Protein AF-A0A9E1MLB9-F1 (afdb_monomer_lite)

Foldseek 3Di:
DDQDAQDFDDDDPDPFDCALNLLQSLLVLLVVLQVVLVVVVFHFDADFFFDPDPLPFLADPLKFFFQWWWDPQFWKWFPVDFAWLQKKKKFKKAAADQDPAKWWQKWEDQAALAQIAGWIAGNVVQWIKGDRHGPPPQIWTDDSVPGRGGIWTWMDGRQWIDIPNDITGTPHDGDTGPGTMMGQAYHYNNDGDRRGGIITRWMWMGHPRHTPFTWTWMAHNVRATATATSRVRDTIATPGDDGIDTHHGDDSPPDPRSSGDDNPDDDDLVNLVSSLSSLVSSCVRQHPDPPQDDQDSDPDRGSNNSSNSSVSSVSSVVVVVVVVVVVVVVVVVDVVVVVVVVVPD

Secondary structure (DSSP, 8-state):
-PPPPP-----SSS-----HHHHHHHHHHHHHHHHHHHHTT----------------SSPTT-EEBS-EEEESS--EEEEEEEETT-EEEEEEEE-S--SS-EEEEEEEEETTEEEEEEEEETTTTEEEEEEESSS--EEEPPTTS-SSEEEEEEEETTEEEETTEEEE------EEEEEEEESSEEETTEEESB-EEEEEEEEEEETTEEEEEEEEEE-TTS-EEEEETTTTEEE--SSSS-PEE-PBPPPTT---TTS--TT----HHHHHHHHHHHHHHHHHH---TTPPP---SS---HHHHHHHHHHHHHHHHHHHHHHHHHHHHHHT-HHHHHHTTTT-

Radius of gyration: 31.39 Å; chains: 1; bounding box: 69×58×91 Å

Structure (mmCIF, N/CA/C/O backbone):
data_AF-A0A9E1MLB9-F1
#
_entry.id   AF-A0A9E1MLB9-F1
#
loop_
_atom_site.group_PDB
_atom_site.id
_atom_site.type_symbol
_atom_site.label_atom_id
_atom_site.label_alt_id
_atom_site.label_comp_id
_atom_site.label_asym_id
_atom_site.label_entity_id
_atom_site.label_seq_id
_atom_site.pdbx_PDB_ins_code
_atom_site.Cartn_x
_atom_site.Cartn_y
_atom_site.Cartn_z
_atom_site.occupancy
_atom_site.B_iso_or_equiv
_atom_site.auth_seq_id
_atom_site.auth_comp_id
_atom_site.auth_asym_id
_atom_site.auth_atom_id
_atom_site.pdbx_PDB_model_num
ATOM 1 N N . MET A 1 1 ? -16.128 13.749 22.738 1.00 42.03 1 MET A N 1
ATOM 2 C CA . MET A 1 1 ? -16.641 13.383 21.406 1.00 42.03 1 MET A CA 1
ATOM 3 C C . MET A 1 1 ? -18.048 13.947 21.304 1.00 42.03 1 MET A C 1
ATOM 5 O O . MET A 1 1 ? -18.771 13.838 22.288 1.00 42.03 1 MET A O 1
ATOM 9 N N . ALA A 1 2 ? -18.407 14.635 20.222 1.00 57.38 2 ALA A N 1
ATOM 10 C CA . ALA A 1 2 ? -19.799 15.036 20.020 1.00 57.38 2 ALA A CA 1
ATOM 11 C C . ALA A 1 2 ? -20.563 13.796 19.535 1.00 57.38 2 ALA A C 1
ATOM 13 O O . ALA A 1 2 ? -20.143 13.199 18.551 1.00 57.38 2 ALA A O 1
ATOM 14 N N . LEU A 1 3 ? -21.599 13.373 20.263 1.00 79.62 3 LEU A N 1
ATOM 15 C CA . LEU A 1 3 ? -22.447 12.256 19.847 1.00 79.62 3 LEU A CA 1
ATOM 16 C C . LEU A 1 3 ? -23.387 12.716 18.736 1.00 79.62 3 LEU A C 1
ATOM 18 O O . LEU A 1 3 ? -23.984 13.793 18.840 1.00 79.62 3 LEU A O 1
ATOM 22 N N . ASP A 1 4 ? -23.568 11.877 17.720 1.00 84.38 4 ASP A N 1
ATOM 23 C CA . ASP A 1 4 ? -24.595 12.100 16.709 1.00 84.38 4 ASP A CA 1
ATOM 24 C C . ASP A 1 4 ? -25.973 12.144 17.362 1.00 84.38 4 ASP A C 1
ATOM 26 O O . ASP A 1 4 ? -26.301 11.331 18.225 1.00 84.38 4 ASP A O 1
ATOM 30 N N . LYS A 1 5 ? -26.810 13.097 16.954 1.00 88.38 5 LYS A N 1
ATOM 31 C CA . LYS A 1 5 ? -28.136 13.278 17.548 1.00 88.38 5 LYS A CA 1
ATOM 32 C C . LYS A 1 5 ? -28.994 12.023 17.342 1.00 88.38 5 LYS A C 1
ATOM 34 O O . LYS A 1 5 ? -29.140 11.572 16.207 1.00 88.38 5 LYS A O 1
ATOM 39 N N . LEU A 1 6 ? -29.599 11.510 18.420 1.00 89.94 6 LEU A N 1
ATOM 40 C CA . LEU A 1 6 ? -30.590 10.431 18.347 1.00 89.94 6 LEU A CA 1
ATOM 41 C C . LEU A 1 6 ? -31.726 10.816 17.401 1.00 89.94 6 LEU A C 1
ATOM 43 O O . LEU A 1 6 ? -32.192 11.959 17.379 1.00 89.94 6 LEU A O 1
ATOM 47 N N . GLN A 1 7 ? -32.166 9.847 16.609 1.00 85.38 7 GLN A N 1
ATOM 48 C CA . GLN A 1 7 ? -33.205 10.043 15.611 1.00 85.38 7 GLN A CA 1
ATOM 49 C C . GLN A 1 7 ? -34.351 9.084 15.917 1.00 85.38 7 GLN A C 1
ATOM 51 O O . GLN A 1 7 ? -34.164 7.874 15.886 1.00 85.38 7 GLN A O 1
ATOM 56 N N . PHE A 1 8 ? -35.535 9.619 16.184 1.00 79.19 8 PHE A N 1
ATOM 57 C CA . PHE A 1 8 ? -36.752 8.868 16.488 1.00 79.19 8 PHE A CA 1
ATOM 58 C C . PHE A 1 8 ? -37.927 9.439 15.674 1.00 79.19 8 PHE A C 1
ATOM 60 O O . PHE A 1 8 ? -37.822 10.527 15.113 1.00 79.19 8 PHE A O 1
ATOM 67 N N . ASP A 1 9 ? -39.016 8.676 15.554 1.00 81.50 9 ASP A N 1
ATOM 68 C CA . ASP A 1 9 ? -40.220 8.999 14.758 1.00 81.50 9 ASP A CA 1
ATOM 69 C C . ASP A 1 9 ? -40.022 9.021 13.227 1.00 81.50 9 ASP A C 1
ATOM 71 O O . ASP A 1 9 ? -40.701 9.729 12.479 1.00 81.50 9 ASP A O 1
ATOM 75 N N . ARG A 1 10 ? -39.114 8.178 12.726 1.00 77.38 10 ARG A N 1
ATOM 76 C CA . ARG A 1 10 ? -38.978 7.911 11.285 1.00 77.38 10 ARG A CA 1
ATOM 77 C C . ARG A 1 10 ? -40.266 7.315 10.710 1.00 77.38 10 ARG A C 1
ATOM 79 O O . ARG A 1 10 ? -40.819 6.385 11.295 1.00 77.38 10 ARG A O 1
ATOM 86 N N . THR A 1 11 ? -40.695 7.802 9.545 1.00 69.50 11 THR A N 1
ATOM 87 C CA . THR A 1 11 ? -41.821 7.257 8.763 1.00 69.50 11 THR A CA 1
ATOM 88 C C . THR A 1 11 ? -41.310 6.475 7.545 1.00 69.50 11 THR A C 1
ATOM 90 O O . THR A 1 11 ? -40.172 6.660 7.121 1.00 69.50 11 THR A O 1
ATOM 93 N N . ALA A 1 12 ? -42.134 5.574 6.998 1.00 59.50 12 ALA A N 1
ATOM 94 C CA . ALA A 1 12 ? -41.774 4.468 6.093 1.00 59.50 12 ALA A CA 1
ATOM 95 C C . ALA A 1 12 ? -41.110 4.812 4.729 1.00 59.50 12 ALA A C 1
ATOM 97 O O . ALA A 1 12 ? -40.994 3.935 3.876 1.00 59.50 12 ALA A O 1
ATOM 98 N N . ALA A 1 13 ? -40.663 6.048 4.486 1.00 49.31 13 ALA A N 1
ATOM 99 C CA . ALA A 1 13 ? -40.103 6.482 3.200 1.00 49.31 13 ALA A CA 1
ATOM 100 C C . ALA A 1 13 ? -38.604 6.170 2.987 1.00 49.31 13 ALA A C 1
ATOM 102 O O . ALA A 1 13 ? -38.026 6.609 1.996 1.00 49.31 13 ALA A O 1
ATOM 103 N N . ALA A 1 14 ? -37.971 5.378 3.851 1.00 42.91 14 ALA A N 1
ATOM 104 C CA . ALA A 1 14 ? -36.686 4.752 3.546 1.00 42.91 14 ALA A CA 1
ATOM 105 C C . ALA A 1 14 ? -36.719 3.292 4.020 1.00 42.91 14 ALA A C 1
ATOM 107 O O . ALA A 1 14 ? -37.265 3.039 5.097 1.00 42.91 14 ALA A O 1
ATOM 108 N N . PRO A 1 15 ? -36.189 2.327 3.243 1.00 42.94 15 PRO A N 1
ATOM 109 C CA . PRO A 1 15 ? -36.207 0.917 3.612 1.00 42.94 15 PRO A CA 1
ATOM 110 C C . PRO A 1 15 ? -35.696 0.717 5.040 1.00 42.94 15 PRO A C 1
ATOM 112 O O . PRO A 1 15 ? -34.575 1.098 5.376 1.00 42.94 15 PRO A O 1
ATOM 115 N N . GLY A 1 16 ? -36.561 0.146 5.878 1.00 45.38 16 GLY A N 1
ATOM 116 C CA . GLY A 1 16 ? -36.287 -0.205 7.262 1.00 45.38 16 GLY A CA 1
ATOM 117 C C . GLY A 1 16 ? -35.271 -1.333 7.356 1.00 45.38 16 GLY A C 1
ATOM 118 O O . GLY A 1 16 ? -35.628 -2.497 7.491 1.00 45.38 16 GLY A O 1
ATOM 119 N N . THR A 1 17 ? -34.002 -0.965 7.331 1.00 54.69 17 THR A N 1
ATOM 120 C CA . THR A 1 17 ? -32.901 -1.786 7.829 1.00 54.69 17 THR A CA 1
ATOM 121 C C . THR A 1 17 ? -32.175 -0.980 8.887 1.00 54.69 17 THR A C 1
ATOM 123 O O . THR A 1 17 ? -32.042 0.236 8.749 1.00 54.69 17 THR A O 1
ATOM 126 N N . PHE A 1 18 ? -31.711 -1.644 9.946 1.00 65.75 18 PHE A N 1
ATOM 127 C CA . PHE A 1 18 ? -30.726 -1.068 10.851 1.00 65.75 18 PHE A CA 1
ATOM 128 C C . PHE A 1 18 ? -29.495 -0.691 10.023 1.00 65.75 18 PHE A C 1
ATOM 130 O O . PHE A 1 18 ? -28.675 -1.548 9.702 1.00 65.75 18 PHE A O 1
ATOM 137 N N . SER A 1 19 ? -29.414 0.570 9.596 1.00 77.44 19 SER A N 1
ATOM 138 C CA . SER A 1 19 ? -28.250 1.056 8.872 1.00 77.44 19 SER A CA 1
ATOM 139 C C . SER A 1 19 ? -27.056 1.058 9.813 1.00 77.44 19 SER A C 1
ATOM 141 O O . SER A 1 19 ? -27.198 1.194 11.031 1.00 77.44 19 SER A O 1
ATOM 143 N N . THR A 1 20 ? -25.870 0.934 9.235 1.00 81.75 20 THR A N 1
ATOM 144 C CA . THR A 1 20 ? -24.603 1.022 9.957 1.00 81.75 20 THR A CA 1
ATOM 145 C C . THR A 1 20 ? -24.542 2.253 10.866 1.00 81.75 20 THR A C 1
ATOM 147 O O . THR A 1 20 ? -24.228 2.128 12.046 1.00 81.75 20 THR A O 1
ATOM 150 N N . ASP A 1 21 ? -24.942 3.420 10.355 1.00 84.19 21 ASP A N 1
ATOM 151 C CA . ASP A 1 21 ? -24.933 4.678 11.111 1.00 84.19 21 ASP A CA 1
ATOM 152 C C . ASP A 1 21 ? -25.888 4.647 12.309 1.00 84.19 21 ASP A C 1
ATOM 154 O O . ASP A 1 21 ? -25.595 5.193 13.369 1.00 84.19 21 ASP A O 1
ATOM 158 N N . MET A 1 22 ? -27.055 4.016 12.155 1.00 86.31 22 MET A N 1
ATOM 159 C CA . MET A 1 22 ? -28.028 3.894 13.238 1.00 86.31 22 MET A CA 1
ATOM 160 C C . MET A 1 22 ? -27.549 2.930 14.319 1.00 86.31 22 MET A C 1
ATOM 162 O O . MET A 1 22 ? -27.670 3.240 15.501 1.00 86.31 22 MET A O 1
ATOM 166 N N . LEU A 1 23 ? -26.996 1.785 13.917 1.00 90.12 23 LEU A N 1
ATOM 167 C CA . LEU A 1 23 ? -26.413 0.811 14.834 1.00 90.12 23 LEU A CA 1
ATOM 168 C C . LEU A 1 23 ? -25.291 1.444 15.654 1.00 90.12 23 LEU A C 1
ATOM 170 O O . LEU A 1 23 ? -25.368 1.430 16.878 1.00 90.12 23 LEU A O 1
ATOM 174 N N . ASN A 1 24 ? -24.313 2.069 14.993 1.00 91.56 24 ASN A N 1
ATOM 175 C CA . ASN A 1 24 ? -23.203 2.740 15.671 1.00 91.56 24 ASN A CA 1
ATOM 176 C C . ASN A 1 24 ? -23.701 3.828 16.625 1.00 91.56 24 ASN A C 1
ATOM 178 O O . ASN A 1 24 ? -23.302 3.854 17.784 1.00 91.56 24 ASN A O 1
ATOM 182 N N . ARG A 1 25 ? -24.669 4.647 16.199 1.00 92.56 25 ARG A N 1
ATOM 183 C CA . ARG A 1 25 ? -25.253 5.672 17.070 1.00 92.56 25 ARG A CA 1
ATOM 184 C C . ARG A 1 25 ? -25.937 5.082 18.307 1.00 92.56 25 ARG A C 1
ATOM 186 O O . ARG A 1 25 ? -25.779 5.628 19.395 1.00 92.56 25 ARG A O 1
ATOM 193 N N . ILE A 1 26 ? -26.688 3.987 18.173 1.00 93.50 26 ILE A N 1
ATOM 194 C CA . ILE A 1 26 ? -27.311 3.312 19.322 1.00 93.50 26 ILE A CA 1
ATOM 195 C C . ILE A 1 26 ? -26.237 2.786 20.286 1.00 93.50 26 ILE A C 1
ATOM 197 O O . ILE A 1 26 ? -26.373 2.981 21.495 1.00 93.50 26 ILE A O 1
ATOM 201 N N . GLU A 1 27 ? -25.171 2.158 19.782 1.00 94.62 27 GLU A N 1
ATOM 202 C CA . GLU A 1 27 ? -24.059 1.665 20.615 1.00 94.62 27 GLU A CA 1
ATOM 203 C C . GLU A 1 27 ? -23.364 2.812 21.358 1.00 94.62 27 GLU A C 1
ATOM 205 O O . GLU A 1 27 ? -23.178 2.731 22.574 1.00 94.62 27 GLU A O 1
ATOM 210 N N . ASP A 1 28 ? -23.051 3.901 20.652 1.00 94.31 28 ASP A N 1
ATOM 211 C CA . ASP A 1 28 ? -22.364 5.070 21.206 1.00 94.31 28 ASP A CA 1
ATOM 212 C C . ASP A 1 28 ? -23.178 5.720 22.328 1.00 94.31 28 ASP A C 1
ATOM 214 O O . ASP A 1 28 ? -22.660 5.989 23.416 1.00 94.31 28 ASP A O 1
ATOM 218 N N . TRP A 1 29 ? -24.479 5.933 22.100 1.00 97.06 29 TRP A N 1
ATOM 219 C CA . TRP A 1 29 ? -25.376 6.478 23.121 1.00 97.06 29 TRP A CA 1
ATOM 220 C C . TRP A 1 29 ? -25.550 5.537 24.305 1.00 97.06 29 TRP A C 1
ATOM 222 O O . TRP A 1 29 ? -25.578 5.991 25.450 1.00 97.06 29 TRP A O 1
ATOM 232 N N . THR A 1 30 ? -25.626 4.234 24.049 1.00 97.00 30 THR A N 1
ATOM 233 C CA . THR A 1 30 ? -25.735 3.227 25.105 1.00 97.00 30 THR A CA 1
ATOM 234 C C . THR A 1 30 ? -24.501 3.248 26.010 1.00 97.00 30 THR A C 1
ATOM 236 O O . THR A 1 30 ? -24.628 3.298 27.236 1.00 97.00 30 THR A O 1
ATOM 239 N N . ALA A 1 31 ? -23.302 3.268 25.419 1.00 95.56 31 ALA A N 1
ATOM 240 C CA . ALA A 1 31 ? -22.040 3.343 26.151 1.00 95.56 31 ALA A CA 1
ATOM 241 C C . ALA A 1 31 ? -21.897 4.667 26.917 1.00 95.56 31 ALA A C 1
ATOM 243 O O . ALA A 1 31 ? -21.536 4.668 28.096 1.00 95.56 31 ALA A O 1
ATOM 244 N N . PHE A 1 32 ? -22.240 5.787 26.276 1.00 95.88 32 PHE A N 1
ATOM 245 C CA . PHE A 1 32 ? -22.224 7.107 26.901 1.00 95.88 32 PHE A CA 1
ATOM 246 C C . PHE A 1 32 ? -23.142 7.187 28.124 1.00 95.88 32 PHE A C 1
ATOM 248 O O . PHE A 1 32 ? -22.727 7.679 29.174 1.00 95.88 32 PHE A O 1
ATOM 255 N N . LEU A 1 33 ? -24.382 6.705 28.010 1.00 96.56 33 LEU A N 1
ATOM 256 C CA . LEU A 1 33 ? -25.334 6.736 29.118 1.00 96.56 33 LEU A CA 1
ATOM 257 C C . LEU A 1 33 ? -24.908 5.813 30.254 1.00 96.56 33 LEU A C 1
ATOM 259 O O . LEU A 1 33 ? -25.000 6.219 31.410 1.00 96.56 33 LEU A O 1
ATOM 263 N N . ALA A 1 34 ? -24.383 4.623 29.952 1.00 96.56 34 ALA A N 1
ATOM 264 C CA . ALA A 1 34 ? -23.845 3.731 30.976 1.00 96.56 34 ALA A CA 1
ATOM 265 C C . ALA A 1 34 ? -22.716 4.403 31.777 1.00 96.56 34 ALA A C 1
ATOM 267 O O . ALA A 1 34 ? -22.696 4.316 33.005 1.00 96.56 34 ALA A O 1
ATOM 268 N N . ASP A 1 35 ? -21.803 5.107 31.100 1.00 95.31 35 ASP A N 1
ATOM 269 C CA . ASP A 1 35 ? -20.706 5.827 31.753 1.00 95.31 35 ASP A CA 1
ATOM 270 C C . ASP A 1 35 ? -21.202 7.022 32.582 1.00 95.31 35 ASP A C 1
ATOM 272 O O . ASP A 1 35 ? -20.809 7.199 33.738 1.00 95.31 35 ASP A O 1
ATOM 276 N N . LYS A 1 36 ? -22.150 7.800 32.045 1.00 94.12 36 LYS A N 1
ATOM 277 C CA . LYS A 1 36 ? -22.789 8.904 32.776 1.00 94.12 36 LYS A CA 1
ATOM 278 C C . LYS A 1 36 ? -23.504 8.427 34.035 1.00 94.12 36 LYS A C 1
ATOM 280 O O . LYS A 1 36 ? -23.286 8.993 35.104 1.00 94.12 36 LYS A O 1
ATOM 285 N N . LEU A 1 37 ? -24.318 7.381 33.919 1.00 94.00 37 LEU A N 1
ATOM 286 C CA . LEU A 1 37 ? -25.029 6.768 35.039 1.00 94.00 37 LEU A CA 1
ATOM 287 C C . LEU A 1 37 ? -24.054 6.253 36.100 1.00 94.00 37 LEU A C 1
ATOM 289 O O . LEU A 1 37 ? -24.240 6.545 37.282 1.00 94.00 37 LEU A O 1
ATOM 293 N N . ARG A 1 38 ? -22.964 5.595 35.680 1.00 93.75 38 ARG A N 1
ATOM 294 C CA . ARG A 1 38 ? -21.881 5.169 36.578 1.00 93.75 38 ARG A CA 1
ATOM 295 C C . ARG A 1 38 ? -21.273 6.345 37.333 1.00 93.75 38 ARG A C 1
ATOM 297 O O . ARG A 1 38 ? -21.067 6.240 38.540 1.00 93.75 38 ARG A O 1
ATOM 304 N N . GLY A 1 39 ? -21.050 7.472 36.660 1.00 90.88 39 GLY A N 1
ATOM 305 C CA . GLY A 1 39 ? -20.597 8.714 37.292 1.00 90.88 39 GLY A CA 1
ATOM 306 C C . GLY A 1 39 ? -21.541 9.240 38.384 1.00 90.88 39 GLY A C 1
ATOM 307 O O . GLY A 1 39 ? -21.086 9.899 39.316 1.00 90.88 39 GLY A O 1
ATOM 308 N N . TYR A 1 40 ? -22.832 8.908 38.313 1.00 90.69 40 TYR A N 1
ATOM 309 C CA . TYR A 1 40 ? -23.843 9.236 39.324 1.00 90.69 40 TYR A CA 1
ATOM 310 C C . TYR A 1 40 ? -24.122 8.101 40.326 1.00 90.69 40 TYR A C 1
ATOM 312 O O . TYR A 1 40 ? -25.012 8.237 41.163 1.00 90.69 40 TYR A O 1
ATOM 320 N N . GLY A 1 41 ? -23.369 6.997 40.269 1.00 92.12 41 GLY A N 1
ATOM 321 C CA . GLY A 1 41 ? -23.520 5.850 41.171 1.00 92.12 41 GLY A CA 1
ATOM 322 C C . GLY A 1 41 ? -24.575 4.821 40.747 1.00 92.12 41 GLY A C 1
ATOM 323 O O . GLY A 1 41 ? -24.835 3.885 41.499 1.00 92.12 41 GLY A O 1
ATOM 324 N N . TYR A 1 42 ? -25.157 4.958 39.556 1.00 92.81 42 TYR A N 1
ATOM 325 C CA . TYR A 1 42 ? -26.056 3.966 38.962 1.00 92.81 42 TYR A CA 1
ATOM 326 C C . TYR A 1 42 ? -25.260 2.958 38.132 1.00 92.81 42 TYR A C 1
ATOM 328 O O . TYR A 1 42 ? -24.254 3.306 37.516 1.00 92.81 42 TYR A O 1
ATOM 336 N N . TRP A 1 43 ? -25.697 1.701 38.085 1.00 91.81 43 TRP A N 1
ATOM 337 C CA . TRP A 1 43 ? -24.968 0.653 37.372 1.00 91.81 43 TRP A CA 1
ATOM 338 C C . TRP A 1 43 ? -25.844 -0.042 36.335 1.00 91.81 43 TRP A C 1
ATOM 340 O O . TRP A 1 43 ? -26.887 -0.595 36.672 1.00 91.81 43 TRP A O 1
ATOM 350 N N . ALA A 1 44 ? -25.382 -0.062 35.084 1.00 94.25 44 ALA A N 1
ATOM 351 C CA . ALA A 1 44 ? -26.020 -0.765 33.976 1.00 94.25 44 ALA A CA 1
ATOM 352 C C . ALA A 1 44 ? -25.055 -1.801 33.383 1.00 94.25 44 ALA A C 1
ATOM 354 O O . ALA A 1 44 ? -23.941 -1.472 32.966 1.00 94.25 44 ALA A O 1
ATOM 355 N N . ASN A 1 45 ? -25.486 -3.062 33.338 1.00 93.38 45 ASN A N 1
ATOM 356 C CA . ASN A 1 45 ? -24.697 -4.164 32.787 1.00 93.38 45 ASN A CA 1
ATOM 357 C C . ASN A 1 45 ? -24.854 -4.227 31.263 1.00 93.38 45 ASN A C 1
ATOM 359 O O . ASN A 1 45 ? -25.666 -4.998 30.753 1.00 93.38 45 ASN A O 1
ATOM 363 N N . ILE A 1 46 ? -24.075 -3.419 30.543 1.00 95.88 46 ILE A N 1
ATOM 364 C CA . ILE A 1 46 ? -24.038 -3.446 29.077 1.00 95.88 46 ILE A CA 1
ATOM 365 C C . ILE A 1 46 ? -22.948 -4.392 28.561 1.00 95.88 46 ILE A C 1
ATOM 367 O O . ILE A 1 46 ? -21.880 -4.528 29.157 1.00 95.88 46 ILE A O 1
ATOM 371 N N . THR A 1 47 ? -23.209 -5.028 27.423 1.00 95.88 47 THR A N 1
ATOM 372 C CA . THR A 1 47 ? -22.237 -5.841 26.684 1.00 95.88 47 THR A CA 1
ATOM 373 C C . THR A 1 47 ? -21.893 -5.129 25.372 1.00 95.88 47 THR A C 1
ATOM 375 O O . THR A 1 47 ? -22.764 -5.055 24.494 1.00 95.88 47 THR A O 1
ATOM 378 N N . PRO A 1 48 ? -20.674 -4.583 25.201 1.00 91.62 48 PRO A N 1
ATOM 379 C CA . PRO A 1 48 ? -20.289 -3.916 23.960 1.00 91.62 48 PRO A CA 1
ATOM 380 C C . PRO A 1 48 ? -20.245 -4.911 22.799 1.00 91.62 48 PRO A C 1
ATOM 382 O O . PRO A 1 48 ? -20.154 -6.127 23.001 1.00 91.62 48 PRO A O 1
ATOM 385 N N . ARG A 1 49 ? -20.333 -4.399 21.572 1.00 90.12 49 ARG A N 1
ATOM 386 C CA . ARG A 1 49 ? -20.146 -5.241 20.396 1.00 90.12 49 ARG A CA 1
ATOM 387 C C . ARG A 1 49 ? -18.699 -5.725 20.341 1.00 90.12 49 ARG A C 1
ATOM 389 O O . ARG A 1 49 ? -17.776 -4.975 20.635 1.00 90.12 49 ARG A O 1
ATOM 396 N N . ASN A 1 50 ? -18.522 -6.978 19.945 1.00 86.06 50 ASN A N 1
ATOM 397 C CA . ASN A 1 50 ? -17.225 -7.540 19.613 1.00 86.06 50 ASN A CA 1
ATOM 398 C C . ASN A 1 50 ? -17.425 -8.547 18.478 1.00 86.06 50 ASN A C 1
ATOM 400 O O . ASN A 1 50 ? -17.742 -9.710 18.726 1.00 86.06 50 ASN A O 1
ATOM 404 N N . ALA A 1 51 ? -17.345 -8.075 17.235 1.00 77.44 51 ALA A N 1
ATOM 405 C CA . ALA A 1 51 ? -17.469 -8.953 16.080 1.00 77.44 51 ALA A CA 1
ATOM 406 C C . ALA A 1 51 ? -16.228 -9.844 15.947 1.00 77.44 51 ALA A C 1
ATOM 408 O O . ALA A 1 51 ? -15.106 -9.346 15.845 1.00 77.44 51 ALA A O 1
ATOM 409 N N . GLU A 1 52 ? -16.437 -11.160 15.875 1.00 62.75 52 GLU A N 1
ATOM 410 C CA . GLU A 1 52 ? -15.401 -12.094 15.438 1.00 62.75 52 GLU A CA 1
ATOM 411 C C . GLU A 1 52 ? -15.086 -11.824 13.964 1.00 62.75 52 GLU A C 1
ATOM 413 O O . GLU A 1 52 ? -15.755 -12.307 13.051 1.00 62.75 52 GLU A O 1
ATOM 418 N N . ARG A 1 53 ? -14.066 -11.001 13.721 1.00 57.97 53 ARG A N 1
ATOM 419 C CA . ARG A 1 53 ? -13.509 -10.789 12.387 1.00 57.97 53 ARG A CA 1
ATOM 420 C C . ARG A 1 53 ? -12.268 -11.665 12.258 1.00 57.97 53 ARG A C 1
ATOM 422 O O . ARG A 1 53 ? -11.353 -11.506 13.070 1.00 57.97 53 ARG A O 1
ATOM 429 N N . PRO A 1 54 ? -12.184 -12.564 11.260 1.00 51.66 54 PRO A N 1
ATOM 430 C CA . PRO A 1 54 ? -10.935 -13.242 10.964 1.00 51.66 54 PRO A CA 1
ATOM 431 C C . PRO A 1 54 ? -9.884 -12.183 10.620 1.00 51.66 54 PRO A C 1
ATOM 433 O O . PRO A 1 54 ? -9.895 -11.612 9.532 1.00 51.66 54 PRO A O 1
ATOM 436 N N . GLN A 1 55 ? -8.968 -11.908 11.547 1.00 54.19 55 GLN A N 1
ATOM 437 C CA . GLN A 1 55 ? -7.738 -11.179 11.253 1.00 54.19 55 GLN A CA 1
ATOM 438 C C . GLN A 1 55 ? -6.782 -12.133 10.546 1.00 54.19 55 GLN A C 1
ATOM 440 O O . GLN A 1 55 ? -5.731 -12.502 11.067 1.00 54.19 55 GLN A O 1
ATOM 445 N N . THR A 1 56 ? -7.177 -12.630 9.378 1.00 56.66 56 THR A N 1
ATOM 446 C CA . THR A 1 56 ? -6.268 -13.445 8.588 1.00 56.66 56 THR A CA 1
ATOM 447 C C . THR A 1 56 ? -5.216 -12.504 8.039 1.00 56.66 56 THR A C 1
ATOM 449 O O . THR A 1 56 ? -5.509 -11.694 7.155 1.00 56.66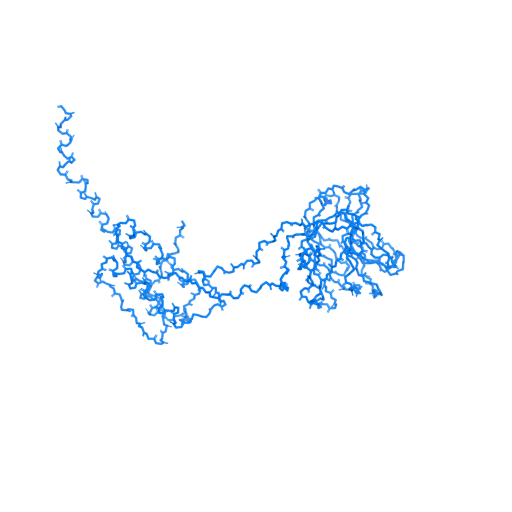 56 THR A O 1
ATOM 452 N N . SER A 1 57 ? -4.004 -12.600 8.592 1.00 73.56 57 SER A N 1
ATOM 453 C CA . SER A 1 57 ? -2.811 -12.037 7.973 1.00 73.56 57 SER A CA 1
ATOM 454 C C . SER A 1 57 ? -2.871 -12.317 6.474 1.00 73.56 57 SER A C 1
ATOM 456 O O . SER A 1 57 ? -3.137 -13.440 6.042 1.00 73.56 57 SER A O 1
ATOM 458 N N . ARG A 1 58 ? -2.649 -11.286 5.658 1.00 84.44 58 ARG A N 1
ATOM 459 C CA . ARG A 1 58 ? -2.559 -11.458 4.202 1.00 84.44 58 ARG A CA 1
ATOM 460 C C . ARG A 1 58 ? -1.291 -12.211 3.784 1.00 84.44 58 ARG A C 1
ATOM 462 O O . ARG A 1 58 ? -1.138 -12.557 2.611 1.00 84.44 58 ARG A O 1
ATOM 469 N N . LEU A 1 59 ? -0.394 -12.459 4.736 1.00 90.06 59 LEU A N 1
ATOM 470 C CA . LEU A 1 59 ? 0.835 -13.217 4.577 1.00 90.06 59 LEU A CA 1
ATOM 471 C C . LEU A 1 59 ? 0.668 -14.648 5.120 1.00 90.06 59 LEU A C 1
ATOM 473 O O . LEU A 1 59 ? -0.197 -14.883 5.961 1.00 90.06 59 LEU A O 1
ATOM 477 N N . PRO A 1 60 ? 1.496 -15.607 4.668 1.00 92.44 60 PRO A N 1
ATOM 478 C CA . PRO A 1 60 ? 1.513 -16.959 5.223 1.00 92.44 60 PRO A CA 1
ATOM 479 C C . PRO A 1 60 ? 1.838 -16.989 6.719 1.00 92.44 60 PRO A C 1
ATOM 481 O O . PRO A 1 60 ? 2.486 -16.083 7.245 1.00 92.44 60 PRO A O 1
ATOM 484 N N . ASP A 1 61 ? 1.475 -18.083 7.383 1.00 89.69 61 ASP A N 1
ATOM 485 C CA . ASP A 1 61 ? 1.810 -18.299 8.789 1.00 89.69 61 ASP A CA 1
ATOM 486 C C . ASP A 1 61 ? 3.320 -18.155 9.047 1.00 89.69 61 ASP A C 1
ATOM 488 O O . ASP A 1 61 ? 4.168 -18.632 8.286 1.00 89.69 61 ASP A O 1
ATOM 492 N N . GLY A 1 62 ? 3.656 -17.464 10.137 1.00 90.06 62 GLY A N 1
ATOM 493 C CA . GLY A 1 62 ? 5.035 -17.164 10.523 1.00 90.06 62 GLY A CA 1
ATOM 494 C C . GLY A 1 62 ? 5.682 -16.003 9.762 1.00 90.06 62 GLY A C 1
ATOM 495 O O . GLY A 1 62 ? 6.809 -15.641 10.086 1.00 90.06 62 GLY A O 1
ATOM 496 N N . TYR A 1 63 ? 5.009 -15.403 8.776 1.00 94.62 63 TYR A N 1
ATOM 497 C CA . TYR A 1 63 ? 5.487 -14.174 8.146 1.00 94.62 63 TYR A CA 1
ATOM 498 C C . TYR A 1 63 ? 5.042 -12.950 8.945 1.00 94.62 63 TYR A C 1
ATOM 500 O O . TYR A 1 63 ? 3.927 -12.894 9.462 1.00 94.62 63 TYR A O 1
ATOM 508 N N . THR A 1 64 ? 5.900 -11.935 8.962 1.00 93.19 64 THR A N 1
ATOM 509 C CA . THR A 1 64 ? 5.626 -10.636 9.580 1.00 93.19 64 THR A CA 1
ATOM 510 C C . THR A 1 64 ? 5.647 -9.558 8.510 1.00 93.19 64 THR A C 1
ATOM 512 O O . THR A 1 64 ? 6.624 -9.440 7.767 1.00 93.19 64 THR A O 1
ATOM 515 N N . GLU A 1 65 ? 4.584 -8.767 8.421 1.00 93.19 65 GLU A N 1
ATOM 516 C CA . GLU A 1 65 ? 4.526 -7.629 7.508 1.00 93.19 65 GLU A CA 1
ATOM 517 C C . GLU A 1 65 ? 5.425 -6.488 7.999 1.00 93.19 65 GLU A C 1
ATOM 519 O O . GLU A 1 65 ? 5.521 -6.231 9.197 1.00 93.19 65 GLU A O 1
ATOM 524 N N . LEU A 1 66 ? 6.107 -5.812 7.078 1.00 95.19 66 LEU A N 1
ATOM 525 C CA . LEU A 1 66 ? 6.989 -4.685 7.373 1.00 95.19 66 LEU A CA 1
ATOM 526 C C . LEU A 1 66 ? 6.450 -3.427 6.694 1.00 95.19 66 LEU A C 1
ATOM 528 O O . LEU A 1 66 ? 5.845 -3.515 5.628 1.00 95.19 66 LEU A O 1
ATOM 532 N N . GLU A 1 67 ? 6.717 -2.251 7.259 1.00 92.06 67 GLU A N 1
ATOM 533 C CA . GLU A 1 67 ? 6.386 -0.993 6.576 1.00 92.06 67 GLU A CA 1
ATOM 534 C C . GLU A 1 67 ? 7.167 -0.847 5.269 1.00 92.06 67 GLU A C 1
ATOM 536 O O . GLU A 1 67 ? 6.631 -0.397 4.258 1.00 92.06 67 GLU A O 1
ATOM 541 N N . TYR A 1 68 ? 8.443 -1.235 5.288 1.00 97.75 68 TYR A N 1
ATOM 542 C CA . TYR A 1 68 ? 9.312 -1.199 4.123 1.00 97.75 68 TYR A CA 1
ATOM 543 C C . TYR A 1 68 ? 10.432 -2.238 4.202 1.00 97.75 68 TYR A C 1
ATOM 545 O O . TYR A 1 68 ? 10.805 -2.723 5.274 1.00 97.75 68 TYR A O 1
ATOM 553 N N . ILE A 1 69 ? 11.026 -2.523 3.044 1.00 98.69 69 ILE A N 1
ATOM 554 C CA . ILE A 1 69 ? 12.386 -3.068 2.947 1.00 98.69 69 ILE A CA 1
ATOM 555 C C . ILE A 1 69 ? 13.320 -1.997 2.390 1.00 98.69 69 ILE A C 1
ATOM 557 O O . ILE A 1 69 ? 12.911 -1.200 1.546 1.00 98.69 69 ILE A O 1
ATOM 561 N N . GLN A 1 70 ? 14.572 -1.971 2.838 1.00 98.62 70 GLN A N 1
ATOM 562 C CA . GLN A 1 70 ? 15.558 -0.992 2.393 1.00 98.62 70 GLN A CA 1
ATOM 563 C C . GLN A 1 70 ? 16.781 -1.661 1.772 1.00 98.62 70 GLN A C 1
ATOM 565 O O . GLN A 1 70 ? 17.440 -2.491 2.402 1.00 98.62 70 GLN A O 1
ATOM 570 N N . SER A 1 71 ? 17.096 -1.253 0.543 1.00 98.62 71 SER A N 1
ATOM 571 C CA . SER A 1 71 ? 18.381 -1.519 -0.101 1.00 98.62 71 SER A CA 1
ATOM 572 C C . SER A 1 71 ? 19.405 -0.475 0.346 1.00 98.62 71 SER A C 1
ATOM 574 O O . SER A 1 71 ? 19.094 0.715 0.394 1.00 98.62 71 SER A O 1
ATOM 576 N N . SER A 1 72 ? 20.635 -0.905 0.625 1.00 97.19 72 SER A N 1
ATOM 577 C CA . SER A 1 72 ? 21.801 -0.038 0.830 1.00 97.19 72 SER A CA 1
ATOM 578 C C . SER A 1 72 ? 22.569 0.242 -0.469 1.00 97.19 72 SER A C 1
ATOM 580 O O . SER A 1 72 ? 23.678 0.768 -0.421 1.00 97.19 72 SER A O 1
ATOM 582 N N . GLY A 1 73 ? 22.020 -0.144 -1.628 1.00 97.31 73 GLY A N 1
ATOM 583 C CA . GLY A 1 73 ? 22.663 -0.007 -2.941 1.00 97.31 73 GLY A CA 1
ATOM 584 C C . GLY A 1 73 ? 23.358 -1.275 -3.447 1.00 97.31 73 GLY A C 1
ATOM 585 O O . GLY A 1 73 ? 24.051 -1.225 -4.458 1.00 97.31 73 GLY A O 1
ATOM 586 N N . THR A 1 74 ? 23.179 -2.419 -2.779 1.00 97.50 74 THR A N 1
ATOM 587 C CA . THR A 1 74 ? 23.715 -3.718 -3.241 1.00 97.50 74 THR A CA 1
ATOM 588 C C . THR A 1 74 ? 22.649 -4.801 -3.389 1.00 97.50 74 THR A C 1
ATOM 590 O O . THR A 1 74 ? 22.936 -5.885 -3.906 1.00 97.50 74 THR A O 1
ATOM 593 N N . GLN A 1 75 ? 21.420 -4.522 -2.950 1.00 98.75 75 GLN A N 1
ATOM 594 C CA . GLN A 1 75 ? 20.296 -5.443 -3.012 1.00 98.75 75 GLN A CA 1
ATOM 595 C C . GLN A 1 75 ? 19.356 -5.090 -4.163 1.00 98.75 75 GLN A C 1
ATOM 597 O O . GLN A 1 75 ? 19.111 -3.923 -4.457 1.00 98.75 75 GLN A O 1
ATOM 602 N N . TYR A 1 76 ? 18.797 -6.116 -4.799 1.00 98.81 76 TYR A N 1
ATOM 603 C CA . TYR A 1 76 ? 17.778 -5.973 -5.838 1.00 98.81 76 TYR A CA 1
ATOM 604 C C . TYR A 1 76 ? 16.889 -7.218 -5.880 1.00 98.81 76 TYR A C 1
ATOM 606 O O . TYR A 1 76 ? 17.258 -8.276 -5.361 1.00 98.81 76 TYR A O 1
ATOM 614 N N . ILE A 1 77 ? 15.713 -7.097 -6.499 1.00 98.81 77 ILE A N 1
ATOM 615 C CA . ILE A 1 77 ? 14.751 -8.202 -6.632 1.00 98.81 77 ILE A CA 1
ATOM 616 C C . ILE A 1 77 ? 14.475 -8.478 -8.104 1.00 98.81 77 ILE A C 1
ATOM 618 O O . ILE A 1 77 ? 14.171 -7.568 -8.873 1.00 98.81 77 ILE A O 1
ATOM 622 N N . LYS A 1 78 ? 14.533 -9.759 -8.480 1.00 98.44 78 LYS A N 1
ATOM 623 C CA . LYS A 1 78 ? 14.086 -10.256 -9.786 1.00 98.44 78 LYS A CA 1
ATOM 624 C C . LYS A 1 78 ? 12.588 -10.550 -9.706 1.00 98.44 78 LYS A C 1
ATOM 626 O O . LYS A 1 78 ? 12.191 -11.447 -8.975 1.00 98.44 78 LYS A O 1
ATOM 631 N N . THR A 1 79 ? 11.755 -9.798 -10.427 1.00 98.06 79 THR A N 1
ATOM 632 C CA . THR A 1 79 ? 10.281 -9.898 -10.298 1.00 98.06 79 THR A CA 1
ATOM 633 C C . THR A 1 79 ? 9.662 -11.084 -11.045 1.00 98.06 79 THR A C 1
ATOM 635 O O . THR A 1 79 ? 8.492 -11.414 -10.838 1.00 98.06 79 THR A O 1
ATOM 638 N N . ASP A 1 80 ? 10.429 -11.699 -11.949 1.00 96.75 80 ASP A N 1
ATOM 639 C CA . ASP A 1 80 ? 9.966 -12.649 -12.969 1.00 96.75 80 ASP A CA 1
ATOM 640 C C . ASP A 1 80 ? 8.910 -12.067 -13.942 1.00 96.75 80 ASP A C 1
ATOM 642 O O . ASP A 1 80 ? 8.318 -12.805 -14.726 1.00 96.75 80 ASP A O 1
ATOM 646 N N . VAL A 1 81 ? 8.666 -10.746 -13.925 1.00 97.06 81 VAL A N 1
ATOM 647 C CA . VAL A 1 81 ? 7.681 -10.088 -14.798 1.00 97.06 81 VAL A CA 1
ATOM 648 C C . VAL A 1 81 ? 8.345 -9.587 -16.073 1.00 97.06 81 VAL A C 1
ATOM 650 O O . VAL A 1 81 ? 9.072 -8.593 -16.061 1.00 97.06 81 VAL A O 1
ATOM 653 N N . LEU A 1 82 ? 8.044 -10.261 -17.182 1.00 95.44 82 LEU A N 1
ATOM 654 C CA . LEU A 1 82 ? 8.366 -9.831 -18.542 1.00 95.44 82 LEU A CA 1
ATOM 655 C C . LEU A 1 82 ? 7.409 -8.701 -18.954 1.00 95.44 82 LEU A C 1
ATOM 657 O O . LEU A 1 82 ? 6.314 -8.965 -19.455 1.00 95.44 82 LEU A O 1
ATOM 661 N N . ILE A 1 83 ? 7.769 -7.455 -18.635 1.00 92.94 83 ILE A N 1
ATOM 662 C CA . ILE A 1 83 ? 6.898 -6.302 -18.888 1.00 92.94 83 ILE A CA 1
ATOM 663 C C . ILE A 1 83 ? 6.960 -5.891 -20.363 1.00 92.94 83 ILE A C 1
ATOM 665 O O . ILE A 1 83 ? 8.038 -5.704 -20.920 1.00 92.94 83 ILE A O 1
ATOM 669 N N . ASP A 1 84 ? 5.800 -5.763 -20.995 1.00 91.25 84 ASP A N 1
ATOM 670 C CA . ASP A 1 84 ? 5.683 -5.272 -22.367 1.00 91.25 84 ASP A CA 1
ATOM 671 C C . ASP A 1 84 ? 5.579 -3.735 -22.365 1.00 91.25 84 ASP A C 1
ATOM 673 O O . ASP A 1 84 ? 5.449 -3.107 -21.310 1.00 91.25 84 ASP A O 1
ATOM 677 N N . SER A 1 85 ? 5.635 -3.106 -23.540 1.00 90.69 85 SER A N 1
ATOM 678 C CA . SER A 1 85 ? 5.584 -1.642 -23.671 1.00 90.69 85 SER A CA 1
ATOM 679 C C . SER A 1 85 ? 4.288 -0.979 -23.169 1.00 90.69 85 SER A C 1
ATOM 681 O O . SER A 1 85 ? 4.225 0.241 -23.057 1.00 90.69 85 SER A O 1
ATOM 683 N N . ASP A 1 86 ? 3.242 -1.753 -22.902 1.00 92.19 86 ASP A N 1
ATOM 684 C CA . ASP A 1 86 ? 1.955 -1.319 -22.343 1.00 92.19 86 ASP A CA 1
ATOM 685 C C . ASP A 1 86 ? 1.776 -1.737 -20.872 1.00 92.19 86 ASP A C 1
ATOM 687 O O . ASP A 1 86 ? 0.689 -1.612 -20.309 1.00 92.19 86 ASP A O 1
ATOM 691 N N . GLY A 1 87 ? 2.820 -2.286 -20.246 1.00 95.19 87 GLY A N 1
ATOM 692 C CA . GLY A 1 87 ? 2.769 -2.679 -18.847 1.00 95.19 87 GLY A CA 1
ATOM 693 C C . GLY A 1 87 ? 2.637 -1.482 -17.912 1.00 95.19 87 GLY A C 1
ATOM 694 O O . GLY A 1 87 ? 2.904 -0.340 -18.283 1.00 95.19 87 GLY A O 1
ATOM 695 N N . LYS A 1 88 ? 2.258 -1.768 -16.665 1.00 98.25 88 LYS A N 1
ATOM 696 C CA . LYS A 1 88 ? 2.128 -0.756 -15.618 1.00 98.25 88 LYS A CA 1
ATOM 697 C C . LYS A 1 88 ? 2.856 -1.170 -14.352 1.00 98.25 88 LYS A C 1
ATOM 699 O O . LYS A 1 88 ? 2.784 -2.327 -13.940 1.00 98.25 88 LYS A O 1
ATOM 704 N N . VAL A 1 89 ? 3.526 -0.212 -13.724 1.00 98.81 89 VAL A N 1
ATOM 705 C CA . VAL A 1 89 ? 4.142 -0.343 -12.402 1.00 98.81 89 VAL A CA 1
ATOM 706 C C . VAL A 1 89 ? 3.638 0.796 -11.529 1.00 98.81 89 VAL A C 1
ATOM 708 O O . VAL A 1 89 ? 3.728 1.960 -11.911 1.00 98.81 89 VAL A O 1
ATOM 711 N N . ASP A 1 90 ? 3.107 0.441 -10.368 1.00 98.50 90 ASP A N 1
ATOM 712 C CA . ASP A 1 90 ? 2.619 1.362 -9.349 1.00 98.50 90 ASP A CA 1
ATOM 713 C C . ASP A 1 90 ? 3.399 1.109 -8.053 1.00 98.50 90 ASP A C 1
ATOM 715 O O . ASP A 1 90 ? 3.283 0.043 -7.447 1.00 98.50 90 ASP A O 1
ATOM 719 N N . MET A 1 91 ? 4.259 2.052 -7.684 1.00 98.75 91 MET A N 1
ATOM 720 C CA . MET A 1 91 ? 5.298 1.892 -6.673 1.00 98.75 91 MET A CA 1
ATOM 721 C C . MET A 1 91 ? 5.267 3.036 -5.661 1.00 98.75 91 MET A C 1
ATOM 723 O O . MET A 1 91 ? 5.126 4.202 -6.023 1.00 98.75 91 MET A O 1
ATOM 727 N N . ASP A 1 92 ? 5.470 2.693 -4.392 1.00 98.38 92 ASP A N 1
ATOM 728 C CA . ASP A 1 92 ? 5.704 3.638 -3.300 1.00 98.38 92 ASP A CA 1
ATOM 729 C C . ASP A 1 92 ? 7.114 3.435 -2.743 1.00 98.38 92 ASP A C 1
ATOM 731 O O . ASP A 1 92 ? 7.426 2.373 -2.190 1.00 98.38 92 ASP A O 1
ATOM 735 N N . VAL A 1 93 ? 7.976 4.428 -2.953 1.00 98.69 93 VAL A N 1
ATOM 736 C CA . VAL A 1 93 ? 9.415 4.338 -2.699 1.00 98.69 93 VAL A CA 1
ATOM 737 C C . VAL A 1 93 ? 9.920 5.606 -2.021 1.00 98.69 93 VAL A C 1
ATOM 739 O O . VAL A 1 93 ? 9.506 6.704 -2.371 1.00 98.69 93 VAL A O 1
ATOM 742 N N . GLU A 1 94 ? 10.843 5.477 -1.074 1.00 98.62 94 GLU A N 1
ATOM 743 C CA . GLU A 1 94 ? 11.559 6.605 -0.475 1.00 98.62 94 GLU A CA 1
ATOM 744 C C . GLU A 1 94 ? 13.045 6.534 -0.811 1.00 98.62 94 GLU A C 1
ATOM 746 O O . GLU A 1 94 ? 13.686 5.491 -0.647 1.00 98.62 94 GLU A O 1
ATOM 751 N N . ILE A 1 95 ? 13.607 7.663 -1.237 1.00 98.56 95 ILE A N 1
ATOM 752 C CA . ILE A 1 95 ? 15.053 7.851 -1.323 1.00 98.56 95 ILE A CA 1
ATOM 753 C C . ILE A 1 95 ? 15.496 8.593 -0.052 1.00 98.56 95 ILE A C 1
ATOM 755 O O . ILE A 1 95 ? 15.203 9.782 0.096 1.00 98.56 95 ILE A O 1
ATOM 759 N N . PRO A 1 96 ? 16.191 7.926 0.885 1.00 96.56 96 PRO A N 1
ATOM 760 C CA . PRO A 1 96 ? 16.476 8.508 2.198 1.00 96.56 96 PRO A CA 1
ATOM 761 C C . PRO A 1 96 ? 17.589 9.566 2.165 1.00 96.56 96 PRO A C 1
ATOM 763 O O . PRO A 1 96 ? 17.665 10.421 3.043 1.00 96.56 96 PRO A O 1
ATOM 766 N N . THR A 1 97 ? 18.486 9.499 1.180 1.00 96.69 97 THR A N 1
ATOM 767 C CA . THR A 1 97 ? 19.674 10.358 1.071 1.00 96.69 97 THR A CA 1
ATOM 768 C C . THR A 1 97 ? 19.939 10.718 -0.380 1.00 96.69 97 THR A C 1
ATOM 770 O O . THR A 1 97 ? 19.671 9.901 -1.259 1.00 96.69 97 THR A O 1
ATOM 773 N N . GLU A 1 98 ? 20.512 11.897 -0.636 1.00 96.38 98 GLU A N 1
ATOM 774 C CA . GLU A 1 98 ? 20.783 12.349 -2.006 1.00 96.38 98 GLU A CA 1
ATOM 775 C C . GLU A 1 98 ? 21.654 11.321 -2.757 1.00 96.38 98 GLU A C 1
ATOM 777 O O . GLU A 1 98 ? 22.735 10.965 -2.272 1.00 96.38 98 GLU A O 1
ATOM 782 N N . PRO A 1 99 ? 21.208 10.824 -3.925 1.00 96.88 99 PRO A N 1
ATOM 783 C CA . PRO A 1 99 ? 21.982 9.866 -4.699 1.00 96.88 99 PRO A CA 1
ATOM 784 C C . PRO A 1 99 ? 23.310 10.456 -5.179 1.00 96.88 99 PRO A C 1
ATOM 786 O O . PRO A 1 99 ? 23.356 11.544 -5.745 1.00 96.88 99 PRO A O 1
ATOM 789 N N . THR A 1 100 ? 24.397 9.705 -5.022 1.00 95.19 100 THR A N 1
ATOM 790 C CA . THR A 1 100 ? 25.730 10.082 -5.531 1.00 95.19 100 THR A CA 1
ATOM 791 C C . THR A 1 100 ? 26.020 9.516 -6.923 1.00 95.19 100 THR A C 1
ATOM 793 O O . THR A 1 100 ? 26.968 9.938 -7.581 1.00 95.19 100 THR A O 1
ATOM 796 N N . ALA A 1 101 ? 25.196 8.577 -7.392 1.00 96.69 101 ALA A N 1
ATOM 797 C CA . ALA A 1 101 ? 25.265 7.966 -8.714 1.00 96.69 101 ALA A CA 1
ATOM 798 C C . ALA A 1 101 ? 23.851 7.738 -9.267 1.00 96.69 101 ALA A C 1
ATOM 800 O O . ALA A 1 101 ? 22.868 7.761 -8.524 1.00 96.69 101 ALA A O 1
ATOM 801 N N . GLN A 1 102 ? 23.747 7.527 -10.581 1.00 97.38 102 GLN A N 1
ATOM 802 C CA . GLN A 1 102 ? 22.475 7.182 -11.212 1.00 97.38 102 GLN A CA 1
ATOM 803 C C . GLN A 1 102 ? 21.886 5.916 -10.583 1.00 97.38 102 GLN A C 1
ATOM 805 O O . GLN A 1 102 ? 22.589 4.915 -10.419 1.00 97.38 102 GLN A O 1
ATOM 810 N N . LEU A 1 103 ? 20.580 5.951 -10.317 1.00 97.38 103 LEU A N 1
ATOM 811 C CA . LEU A 1 103 ? 19.826 4.818 -9.787 1.00 97.38 103 LEU A CA 1
ATOM 812 C C . LEU A 1 103 ? 18.609 4.490 -10.649 1.00 97.38 103 LEU A C 1
ATOM 814 O O . LEU A 1 103 ? 18.064 5.365 -11.325 1.00 97.38 103 LEU A O 1
ATOM 818 N N . PHE A 1 104 ? 18.163 3.238 -10.595 1.00 98.38 104 PHE A N 1
ATOM 819 C CA . PHE A 1 104 ? 16.853 2.806 -11.079 1.00 98.38 104 PHE A CA 1
ATOM 820 C C . PHE A 1 104 ? 16.047 2.245 -9.909 1.00 98.38 104 PHE A C 1
ATOM 822 O O . PHE A 1 104 ? 16.462 1.282 -9.268 1.00 98.38 104 PHE A O 1
ATOM 829 N N . VAL A 1 105 ? 14.868 2.817 -9.655 1.00 98.69 105 VAL A N 1
ATOM 830 C CA . VAL A 1 105 ? 13.920 2.259 -8.670 1.00 98.69 105 VAL A CA 1
ATOM 831 C C . VAL A 1 105 ? 13.282 0.972 -9.195 1.00 98.69 105 VAL A C 1
ATOM 833 O O . VAL A 1 105 ? 13.035 0.034 -8.439 1.00 98.69 105 VAL A O 1
ATOM 836 N N . PHE A 1 106 ? 13.115 0.884 -10.514 1.00 98.75 106 PHE A N 1
ATOM 837 C CA . PHE A 1 106 ? 12.880 -0.352 -11.243 1.00 98.75 106 PHE A CA 1
ATOM 838 C C . PHE A 1 106 ? 13.244 -0.168 -12.715 1.00 98.75 106 PHE A C 1
ATOM 840 O O . PHE A 1 106 ? 13.102 0.930 -13.263 1.00 98.75 106 PHE A O 1
ATOM 847 N N . GLY A 1 107 ? 13.634 -1.246 -13.389 1.00 96.88 107 GLY A N 1
ATOM 848 C CA . GLY A 1 107 ? 13.751 -1.212 -14.839 1.00 96.88 107 GLY A CA 1
ATOM 849 C C . GLY A 1 107 ? 14.247 -2.491 -15.495 1.00 96.88 107 GLY A C 1
ATOM 850 O O . GLY A 1 107 ? 14.697 -3.438 -14.844 1.00 96.88 107 GLY A O 1
ATOM 851 N N . VAL A 1 108 ? 14.183 -2.485 -16.821 1.00 95.56 108 VAL A N 1
ATOM 852 C CA . VAL A 1 108 ? 14.705 -3.519 -17.714 1.00 95.56 108 VAL A CA 1
ATOM 853 C C . VAL A 1 108 ? 15.167 -2.902 -19.031 1.00 95.56 108 VAL A C 1
ATOM 855 O O . VAL A 1 108 ? 14.630 -1.881 -19.464 1.00 95.56 108 VAL A O 1
ATOM 858 N N . SER A 1 109 ? 16.156 -3.531 -19.656 1.00 92.19 109 SER A N 1
ATOM 859 C CA . SER A 1 109 ? 16.492 -3.389 -21.067 1.00 92.19 109 SER A CA 1
ATOM 860 C C . SER A 1 109 ? 16.788 -4.762 -21.670 1.00 92.19 109 SER A C 1
ATOM 862 O O . SER A 1 109 ? 17.411 -5.620 -21.032 1.00 92.19 109 SER A O 1
ATOM 864 N N . VAL A 1 110 ? 16.296 -4.997 -22.887 1.00 85.69 110 VAL A N 1
ATOM 865 C CA . VAL A 1 110 ? 16.451 -6.297 -23.560 1.00 85.69 110 VAL A CA 1
ATOM 866 C C . VAL A 1 110 ? 17.829 -6.423 -24.204 1.00 85.69 110 VAL A C 1
ATOM 868 O O . VAL A 1 110 ? 18.470 -7.463 -24.017 1.00 85.69 110 VAL A O 1
ATOM 871 N N . THR A 1 111 ? 18.274 -5.364 -24.893 1.00 83.19 111 THR A N 1
ATOM 872 C CA . THR A 1 111 ? 19.534 -5.312 -25.650 1.00 83.19 111 THR A CA 1
ATOM 873 C C . THR A 1 111 ? 20.259 -3.996 -25.365 1.00 83.19 111 THR A C 1
ATOM 875 O O . THR A 1 111 ? 19.904 -2.963 -25.929 1.00 83.19 111 THR A O 1
ATOM 878 N N . GLY A 1 112 ? 21.252 -4.004 -24.476 1.00 81.44 112 GLY A N 1
ATOM 879 C CA . GLY A 1 112 ? 21.986 -2.820 -24.021 1.00 81.44 112 GLY A CA 1
ATOM 880 C C . GLY A 1 112 ? 21.061 -1.664 -23.633 1.00 81.44 112 GLY A C 1
ATOM 881 O O . GLY A 1 112 ? 20.377 -1.707 -22.607 1.00 81.44 112 GLY A O 1
ATOM 882 N N . ASP A 1 113 ? 21.026 -0.649 -24.497 1.00 79.75 113 ASP A N 1
ATOM 883 C CA . ASP A 1 113 ? 20.257 0.583 -24.324 1.00 79.75 113 ASP A CA 1
ATOM 884 C C . ASP A 1 113 ? 18.939 0.625 -25.118 1.00 79.75 113 ASP A C 1
ATOM 886 O O . ASP A 1 113 ? 18.261 1.651 -25.179 1.00 79.75 113 ASP A O 1
ATOM 890 N N . ASN A 1 114 ? 18.558 -0.510 -25.692 1.00 82.50 114 ASN A N 1
ATOM 891 C CA . ASN A 1 114 ? 17.354 -0.711 -26.479 1.00 82.50 114 ASN A CA 1
ATOM 892 C C . ASN A 1 114 ? 16.262 -1.437 -25.665 1.00 82.50 114 ASN A C 1
ATOM 894 O O . ASN A 1 114 ? 16.554 -2.155 -24.702 1.00 82.50 114 ASN A O 1
ATOM 898 N N . GLU A 1 115 ? 15.005 -1.236 -26.067 1.00 84.81 115 GLU A N 1
ATOM 899 C CA . GLU A 1 115 ? 13.800 -1.862 -25.493 1.00 84.81 115 GLU A CA 1
ATOM 900 C C . GLU A 1 115 ? 13.759 -1.699 -23.968 1.00 84.81 115 GLU A C 1
ATOM 902 O O . GLU A 1 115 ? 13.712 -2.656 -23.191 1.00 84.81 115 GLU A O 1
ATOM 907 N N . ARG A 1 116 ? 13.874 -0.436 -23.549 1.00 89.88 116 ARG A N 1
ATOM 908 C CA . ARG A 1 116 ? 13.970 -0.029 -22.153 1.00 89.88 116 ARG A CA 1
ATOM 909 C C . ARG A 1 116 ? 12.605 0.316 -21.584 1.00 89.88 116 ARG A C 1
ATOM 911 O O . ARG A 1 116 ? 11.866 1.109 -22.166 1.00 89.88 116 ARG A O 1
ATOM 918 N N . TYR A 1 117 ? 12.355 -0.168 -20.374 1.00 94.62 117 TYR A N 1
ATOM 919 C CA . TYR A 1 117 ? 11.229 0.233 -19.538 1.00 94.62 117 TYR A CA 1
ATOM 920 C C . TYR A 1 117 ? 11.725 0.473 -18.114 1.00 94.62 117 TYR A C 1
ATOM 922 O O . TYR A 1 117 ? 12.305 -0.426 -17.505 1.00 94.62 117 TYR A O 1
ATOM 930 N N . GLY A 1 118 ? 11.503 1.659 -17.552 1.00 96.06 118 GLY A N 1
ATOM 931 C CA . GLY A 1 118 ? 11.844 1.913 -16.153 1.00 96.06 118 GLY A CA 1
ATOM 932 C C . GLY A 1 118 ? 11.734 3.370 -15.731 1.00 96.06 118 GLY A C 1
ATOM 933 O O . GLY A 1 118 ? 11.314 4.231 -16.507 1.00 96.06 118 GLY A O 1
ATOM 934 N N . VAL A 1 119 ? 12.141 3.629 -14.491 1.00 98.19 119 VAL A N 1
ATOM 935 C CA . VAL A 1 119 ? 12.237 4.974 -13.914 1.00 98.19 119 VAL A CA 1
ATOM 936 C C . VAL A 1 119 ? 13.591 5.120 -13.231 1.00 98.19 119 VAL A C 1
ATOM 938 O O . VAL A 1 119 ? 13.996 4.275 -12.428 1.00 98.19 119 VAL A O 1
ATOM 941 N N . THR A 1 120 ? 14.300 6.193 -13.576 1.00 98.00 120 THR A N 1
ATOM 942 C CA . THR A 1 120 ? 15.660 6.471 -13.101 1.00 98.00 120 THR A CA 1
ATOM 943 C C . THR A 1 120 ? 15.781 7.894 -12.583 1.00 98.00 120 THR A C 1
ATOM 945 O O . THR A 1 120 ? 15.057 8.775 -13.039 1.00 98.00 120 THR A O 1
ATOM 948 N N . TYR A 1 121 ? 16.703 8.120 -11.651 1.00 98.44 121 TYR A N 1
ATOM 949 C CA . TYR A 1 121 ? 17.124 9.457 -11.240 1.00 98.44 121 TYR A CA 1
ATOM 950 C C . TYR A 1 121 ? 18.583 9.678 -11.636 1.00 98.44 121 TYR A C 1
ATOM 952 O O . TYR A 1 121 ? 19.433 8.815 -11.387 1.00 98.44 121 TYR A O 1
ATOM 960 N N . LEU A 1 122 ? 18.867 10.832 -12.244 1.00 97.88 122 LEU A N 1
ATOM 961 C CA . LEU A 1 122 ? 20.211 11.246 -12.636 1.00 97.88 122 LEU A CA 1
ATOM 962 C C . LEU A 1 122 ? 20.680 12.372 -11.702 1.00 97.88 122 LEU A C 1
ATOM 964 O O . LEU A 1 122 ? 20.241 13.510 -11.868 1.00 97.88 122 LEU A O 1
ATOM 968 N N . PRO A 1 123 ? 21.583 12.107 -10.740 1.00 96.81 123 PRO A N 1
ATOM 969 C CA . PRO A 1 123 ? 21.974 13.116 -9.753 1.00 96.81 123 PRO A CA 1
ATOM 970 C C . PRO A 1 123 ? 22.811 14.262 -10.330 1.00 96.81 123 PRO A C 1
ATOM 972 O O . PRO A 1 123 ? 22.757 15.371 -9.806 1.00 96.81 123 PRO A O 1
ATOM 975 N N . GLY A 1 124 ? 23.551 14.024 -11.422 1.00 95.62 124 GLY A N 1
ATOM 976 C CA . GLY A 1 124 ? 24.312 15.075 -12.109 1.00 95.62 124 GLY A CA 1
ATOM 977 C C . GLY A 1 124 ? 23.407 16.176 -12.664 1.00 95.62 124 GLY A C 1
ATOM 978 O O . GLY A 1 124 ? 23.695 17.358 -12.488 1.00 95.62 124 GLY A O 1
ATOM 979 N N . ASP A 1 125 ? 22.271 15.780 -13.242 1.00 96.38 125 ASP A N 1
ATOM 980 C CA . ASP A 1 125 ? 21.305 16.708 -13.833 1.00 96.38 125 ASP A CA 1
ATOM 981 C C . ASP A 1 125 ? 20.131 17.061 -12.900 1.00 96.38 125 ASP A C 1
ATOM 983 O O . ASP A 1 125 ? 19.371 17.992 -13.170 1.00 96.38 125 ASP A O 1
ATOM 987 N N . LYS A 1 126 ? 19.994 16.333 -11.784 1.00 96.25 126 LYS A N 1
ATOM 988 C CA . LYS A 1 126 ? 18.992 16.530 -10.724 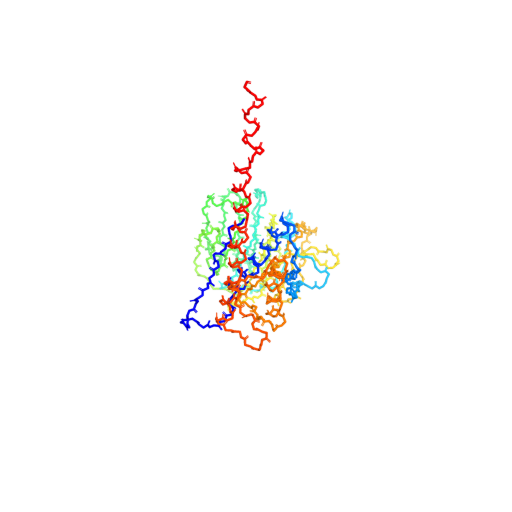1.00 96.25 126 LYS A CA 1
ATOM 989 C C . LYS A 1 126 ? 17.546 16.382 -11.195 1.00 96.25 126 LYS A C 1
ATOM 991 O O . LYS A 1 126 ? 16.689 17.187 -10.826 1.00 96.25 126 LYS A O 1
ATOM 996 N N . TYR A 1 127 ? 17.267 15.355 -11.995 1.00 97.75 127 TYR A N 1
ATOM 997 C CA . TYR A 1 127 ? 15.899 15.003 -12.372 1.00 97.75 127 TYR A CA 1
ATOM 998 C C . TYR A 1 127 ? 15.650 13.496 -12.388 1.00 97.75 127 TYR A C 1
ATOM 1000 O O . TYR A 1 127 ? 16.544 12.674 -12.615 1.00 97.75 127 TYR A O 1
ATOM 1008 N N . TRP A 1 128 ? 14.377 13.154 -12.209 1.00 98.56 128 TRP A N 1
ATOM 1009 C CA . TRP A 1 128 ? 13.831 11.855 -12.575 1.00 98.56 128 TRP A CA 1
ATOM 1010 C C . TRP A 1 128 ? 13.623 11.768 -14.084 1.00 98.56 128 TRP A C 1
ATOM 1012 O O . TRP A 1 128 ? 13.380 12.773 -14.752 1.00 98.56 128 TRP A O 1
ATOM 1022 N N . ARG A 1 129 ? 13.665 10.560 -14.634 1.00 97.56 129 ARG A N 1
ATOM 1023 C CA . ARG A 1 129 ? 13.441 10.299 -16.053 1.00 97.56 129 ARG A CA 1
ATOM 1024 C C . ARG A 1 129 ? 12.523 9.099 -16.234 1.00 97.56 129 ARG A C 1
ATOM 1026 O O . ARG A 1 129 ? 12.765 8.018 -15.692 1.00 97.56 129 ARG A O 1
ATOM 1033 N N . ASN A 1 130 ? 11.491 9.306 -17.044 1.00 97.06 130 ASN A N 1
ATOM 1034 C CA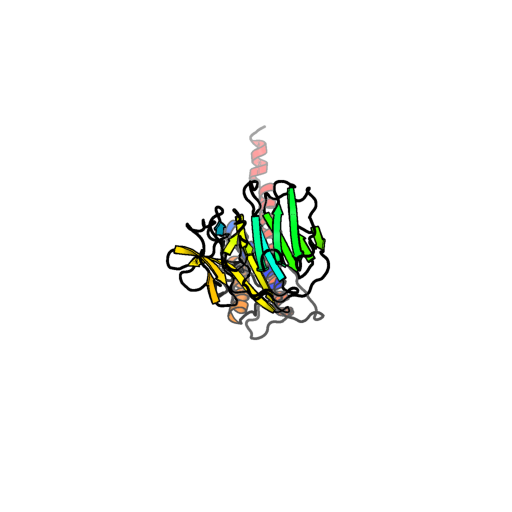 . ASN A 1 130 ? 10.650 8.252 -17.589 1.00 97.06 130 ASN A CA 1
ATOM 1035 C C . ASN A 1 130 ? 11.383 7.597 -18.765 1.00 97.06 130 ASN A C 1
ATOM 1037 O O . ASN A 1 130 ? 11.650 8.254 -19.776 1.00 97.06 130 ASN A O 1
ATOM 1041 N N . VAL A 1 131 ? 11.717 6.315 -18.618 1.00 93.25 131 VAL A N 1
ATOM 1042 C CA . VAL A 1 131 ? 12.442 5.548 -19.631 1.00 93.25 131 VAL A CA 1
ATOM 1043 C C . VAL A 1 131 ? 11.466 4.629 -20.359 1.00 93.25 131 VAL A C 1
ATOM 1045 O O . VAL A 1 131 ? 10.882 3.722 -19.758 1.00 93.25 131 VAL A O 1
ATOM 1048 N N . HIS A 1 132 ? 11.301 4.876 -21.659 1.00 92.06 132 HIS A N 1
ATOM 1049 C CA . HIS A 1 132 ? 10.451 4.100 -22.562 1.00 92.06 132 HIS A CA 1
ATOM 1050 C C . HIS A 1 132 ? 10.969 4.213 -24.002 1.00 92.06 132 HIS A C 1
ATOM 1052 O O . HIS A 1 132 ? 10.481 5.018 -24.789 1.00 92.06 132 HIS A O 1
ATOM 1058 N N . SER A 1 133 ? 12.006 3.453 -24.347 1.00 85.12 133 SER A N 1
ATOM 1059 C CA . SER A 1 133 ? 12.735 3.670 -25.607 1.00 85.12 133 SER A CA 1
ATOM 1060 C C . SER A 1 133 ? 13.072 2.370 -26.322 1.00 85.12 133 SER A C 1
ATOM 1062 O O . SER A 1 133 ? 13.310 1.343 -25.690 1.00 85.12 133 SER A O 1
ATOM 1064 N N . THR A 1 134 ? 13.147 2.450 -27.651 1.00 82.69 134 THR A N 1
ATOM 1065 C CA . THR A 1 134 ? 13.699 1.417 -28.536 1.00 82.69 134 THR A CA 1
ATOM 1066 C C . THR A 1 134 ? 15.042 1.862 -29.143 1.00 82.69 134 THR A C 1
ATOM 1068 O O . THR A 1 134 ? 15.266 1.719 -30.343 1.00 82.69 134 THR A O 1
ATOM 1071 N N . GLY A 1 135 ? 15.930 2.446 -28.327 1.00 74.88 135 GLY A N 1
ATOM 1072 C CA . GLY A 1 135 ? 17.288 2.835 -28.740 1.00 74.88 135 GLY A CA 1
ATOM 1073 C C . GLY A 1 135 ? 17.377 4.159 -29.510 1.00 74.88 135 GLY A C 1
ATOM 1074 O O . GLY A 1 135 ? 18.435 4.508 -30.020 1.00 74.88 135 GLY A O 1
ATOM 1075 N N . ASP A 1 136 ? 16.277 4.906 -29.581 1.00 70.12 136 ASP A N 1
ATOM 1076 C CA . ASP A 1 136 ? 16.144 6.191 -30.279 1.00 70.12 136 ASP A CA 1
ATOM 1077 C C . ASP A 1 136 ? 16.291 7.414 -29.356 1.00 70.12 136 ASP A C 1
ATOM 1079 O O . ASP A 1 136 ? 16.144 8.550 -29.801 1.00 70.12 136 ASP A O 1
ATOM 1083 N N . GLY A 1 137 ? 16.536 7.189 -28.063 1.00 68.88 137 GLY A N 1
ATOM 1084 C CA . GLY A 1 137 ? 16.633 8.256 -27.068 1.00 68.88 137 GLY A CA 1
ATOM 1085 C C . GLY A 1 137 ? 15.290 8.877 -26.673 1.00 68.88 137 GLY A C 1
ATOM 1086 O O . GLY A 1 137 ? 15.288 9.962 -26.095 1.00 68.88 137 GLY A O 1
ATOM 1087 N N . SER A 1 138 ? 14.147 8.230 -26.961 1.00 76.00 138 SER A N 1
ATOM 1088 C CA . SER A 1 138 ? 12.838 8.696 -26.478 1.00 76.00 138 SER A CA 1
ATOM 1089 C C . SER A 1 138 ? 12.738 8.554 -24.955 1.00 76.00 138 SER A C 1
ATOM 1091 O O . SER A 1 138 ? 12.416 7.501 -24.405 1.00 76.00 138 SER A O 1
ATOM 1093 N N . GLU A 1 139 ? 13.065 9.634 -24.259 1.00 85.81 139 GLU A N 1
ATOM 1094 C CA . GLU A 1 139 ? 13.075 9.731 -22.805 1.00 85.81 139 GLU A CA 1
ATOM 1095 C C . GLU A 1 139 ? 12.450 11.069 -22.397 1.00 85.81 139 GLU A C 1
ATOM 1097 O O . GLU A 1 139 ? 12.576 12.069 -23.104 1.00 85.81 139 GLU A O 1
ATOM 1102 N N . ALA A 1 140 ? 11.750 11.095 -21.263 1.00 94.81 140 ALA A N 1
ATOM 1103 C CA . ALA A 1 140 ? 11.106 12.307 -20.770 1.00 94.81 140 ALA A CA 1
ATOM 1104 C C . ALA A 1 140 ? 11.605 12.616 -19.360 1.00 94.81 140 ALA A C 1
ATOM 1106 O O . ALA A 1 140 ? 11.445 11.812 -18.438 1.00 94.81 140 ALA A O 1
ATOM 1107 N N . ASN A 1 141 ? 12.225 13.784 -19.209 1.00 97.31 141 ASN A N 1
ATOM 1108 C CA . ASN A 1 141 ? 12.800 14.235 -17.948 1.00 97.31 141 ASN A CA 1
ATOM 1109 C C . ASN A 1 141 ? 11.755 15.006 -17.146 1.00 97.31 141 ASN A C 1
ATOM 1111 O O . ASN A 1 141 ? 11.072 15.878 -17.680 1.00 97.31 141 ASN A O 1
ATOM 1115 N N . PHE A 1 142 ? 11.652 14.702 -15.861 1.00 98.56 142 PHE A N 1
ATOM 1116 C CA . PHE A 1 142 ? 10.840 15.467 -14.928 1.00 98.56 142 PHE A CA 1
ATOM 1117 C C . PHE A 1 142 ? 11.511 16.813 -14.606 1.00 98.56 142 PHE A C 1
ATOM 1119 O O . PHE A 1 142 ? 12.725 16.959 -14.772 1.00 98.56 142 PHE A O 1
ATOM 1126 N N . PRO A 1 143 ? 10.752 17.810 -14.122 1.00 97.81 143 PRO A N 1
ATOM 1127 C CA . PRO A 1 143 ? 11.323 19.069 -13.657 1.00 97.81 143 PRO A CA 1
ATOM 1128 C C . PRO A 1 143 ? 12.334 18.856 -12.523 1.00 97.81 143 PRO A C 1
ATOM 1130 O O . PRO A 1 143 ? 12.100 18.055 -11.622 1.00 97.81 143 PRO A O 1
ATOM 1133 N N . THR A 1 144 ? 13.408 19.647 -12.490 1.00 97.56 144 THR A N 1
ATOM 1134 C CA . THR A 1 144 ? 14.434 19.592 -11.423 1.00 97.56 144 THR A CA 1
ATOM 1135 C C . THR A 1 144 ? 13.931 20.071 -10.053 1.00 97.56 144 THR A C 1
ATOM 1137 O O . THR A 1 144 ? 14.642 20.001 -9.041 1.00 97.56 144 THR A O 1
ATOM 1140 N N . THR A 1 145 ? 12.702 20.590 -9.996 1.00 96.94 145 THR A N 1
ATOM 1141 C CA . THR A 1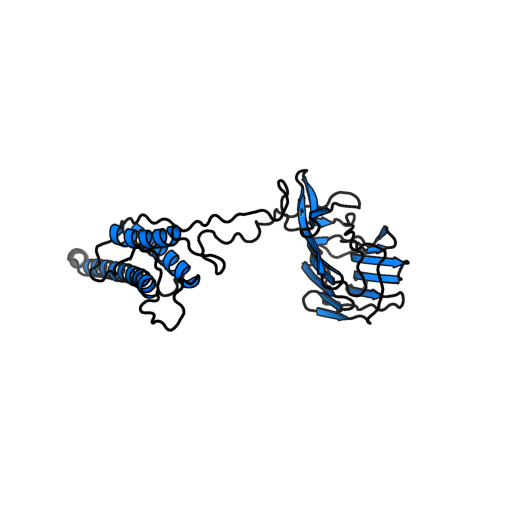 145 ? 11.980 20.882 -8.754 1.00 96.94 145 THR A CA 1
ATOM 1142 C C . THR A 1 145 ? 11.502 19.608 -8.059 1.00 96.94 145 THR A C 1
ATOM 1144 O O . THR A 1 145 ? 11.435 19.606 -6.832 1.00 96.94 145 THR A O 1
ATOM 1147 N N . LEU A 1 146 ? 11.252 18.524 -8.803 1.00 97.56 146 LEU A N 1
ATOM 1148 C CA . LEU A 1 146 ? 10.973 17.203 -8.245 1.00 97.56 146 LEU A CA 1
ATOM 1149 C C . LEU A 1 146 ? 12.291 16.561 -7.792 1.00 97.56 146 LEU A C 1
ATOM 1151 O O . LEU A 1 146 ? 13.091 16.097 -8.607 1.00 97.56 146 LEU A O 1
ATOM 1155 N N . LYS A 1 147 ? 12.539 16.592 -6.483 1.00 97.06 147 LYS A N 1
ATOM 1156 C CA . LYS A 1 147 ? 13.779 16.091 -5.875 1.00 97.06 147 LYS A CA 1
ATOM 1157 C C . LYS A 1 147 ? 13.811 14.566 -5.824 1.00 97.06 147 LYS A C 1
ATOM 1159 O O . LYS A 1 147 ? 12.775 13.924 -5.941 1.00 97.06 147 LYS A O 1
ATOM 1164 N N . ALA A 1 148 ? 15.010 14.000 -5.674 1.00 97.25 148 ALA A N 1
ATOM 1165 C CA . ALA A 1 148 ? 15.157 12.577 -5.379 1.00 97.25 148 ALA A CA 1
ATOM 1166 C C . ALA A 1 148 ? 14.811 12.252 -3.934 1.00 97.25 148 ALA A C 1
ATOM 1168 O O . ALA A 1 148 ? 14.151 11.254 -3.708 1.00 97.25 148 ALA A O 1
ATOM 1169 N N . VAL A 1 149 ? 15.315 13.038 -2.975 1.00 98.31 149 VAL A N 1
ATOM 1170 C CA . VAL A 1 149 ? 15.152 12.749 -1.546 1.00 98.31 149 VAL A CA 1
ATOM 1171 C C . VAL A 1 149 ? 13.706 12.948 -1.123 1.00 98.31 149 VAL A C 1
ATOM 1173 O O . VAL A 1 149 ? 13.129 14.012 -1.351 1.00 98.31 149 VAL A O 1
ATOM 1176 N N . GLY A 1 150 ? 13.169 11.944 -0.438 1.00 96.38 150 GLY A N 1
ATOM 1177 C CA . GLY A 1 150 ? 11.785 11.908 0.009 1.00 96.38 150 GLY A CA 1
ATOM 1178 C C . GLY A 1 150 ? 11.057 10.655 -0.461 1.00 96.38 150 GLY A C 1
ATOM 1179 O O . GLY A 1 150 ? 11.616 9.799 -1.152 1.00 96.38 150 GLY A O 1
ATOM 1180 N N . ARG A 1 151 ? 9.803 10.536 -0.021 1.00 98.06 151 ARG A N 1
ATOM 1181 C CA . ARG A 1 151 ? 8.884 9.466 -0.410 1.00 98.06 151 ARG A CA 1
ATOM 1182 C C . ARG A 1 151 ? 8.089 9.903 -1.633 1.00 98.06 151 ARG A C 1
ATOM 1184 O O . ARG A 1 151 ? 7.533 10.996 -1.635 1.00 98.06 151 ARG A O 1
ATOM 1191 N N . HIS A 1 152 ? 8.032 9.032 -2.629 1.00 98.00 152 HIS A N 1
ATOM 1192 C CA . HIS A 1 152 ? 7.464 9.291 -3.940 1.00 98.00 152 HIS A CA 1
ATOM 1193 C C . HIS A 1 152 ? 6.469 8.201 -4.324 1.00 98.00 152 HIS A C 1
ATOM 1195 O O . HIS A 1 152 ? 6.770 7.003 -4.243 1.00 98.00 152 HIS A O 1
ATOM 1201 N N . ARG A 1 153 ? 5.303 8.620 -4.826 1.00 97.69 153 ARG A N 1
ATOM 1202 C CA . ARG A 1 153 ? 4.359 7.718 -5.494 1.00 97.69 153 ARG A CA 1
ATOM 1203 C C . ARG A 1 153 ? 4.628 7.744 -6.990 1.00 97.69 153 ARG A C 1
ATOM 1205 O O . ARG A 1 153 ? 4.401 8.760 -7.644 1.00 97.69 153 ARG A O 1
ATOM 1212 N N . ILE A 1 154 ? 5.083 6.617 -7.529 1.00 98.62 154 ILE A N 1
ATOM 1213 C CA . ILE A 1 154 ? 5.467 6.468 -8.933 1.00 98.62 154 ILE A CA 1
ATOM 1214 C C . ILE A 1 154 ? 4.470 5.550 -9.634 1.00 98.62 154 ILE A C 1
ATOM 1216 O O . ILE A 1 154 ? 4.360 4.373 -9.298 1.00 98.62 154 ILE A O 1
ATOM 1220 N N . VAL A 1 155 ? 3.791 6.068 -10.655 1.00 98.62 155 VAL A N 1
ATOM 1221 C CA . VAL A 1 155 ? 2.905 5.292 -11.531 1.00 98.62 155 VAL A CA 1
ATOM 1222 C C . VAL A 1 155 ? 3.419 5.402 -12.959 1.00 98.62 155 VAL A C 1
ATOM 1224 O O . VAL A 1 155 ? 3.247 6.435 -13.599 1.00 98.62 155 VAL A O 1
ATOM 1227 N N . LYS A 1 156 ? 4.049 4.344 -13.471 1.00 98.00 156 LYS A N 1
ATOM 1228 C CA . LYS A 1 156 ? 4.426 4.236 -14.886 1.00 98.00 156 LYS A CA 1
ATOM 1229 C C . LYS A 1 156 ? 3.430 3.331 -15.592 1.00 98.00 156 LYS A C 1
ATOM 1231 O O . LYS A 1 156 ? 3.320 2.170 -15.216 1.00 98.00 156 LYS A O 1
ATOM 1236 N N . ASP A 1 157 ? 2.722 3.865 -16.576 1.00 96.94 157 ASP A N 1
ATOM 1237 C CA . ASP A 1 157 ? 1.671 3.199 -17.349 1.00 96.94 157 ASP A CA 1
ATOM 1238 C C . ASP A 1 157 ? 2.030 3.341 -18.836 1.00 96.94 157 ASP A C 1
ATOM 1240 O O . ASP A 1 157 ? 1.872 4.405 -19.444 1.00 96.94 157 ASP A O 1
ATOM 1244 N N . GLY A 1 158 ? 2.681 2.312 -19.382 1.00 94.62 158 GLY A N 1
ATOM 1245 C CA . GLY A 1 158 ? 3.294 2.359 -20.705 1.00 94.62 158 GLY A CA 1
ATOM 1246 C C . GLY A 1 158 ? 4.306 3.502 -20.855 1.00 94.62 158 GLY A C 1
ATOM 1247 O O . GLY A 1 158 ? 5.296 3.593 -20.118 1.00 94.62 158 GLY A O 1
ATOM 1248 N N . ASN A 1 159 ? 4.062 4.393 -21.820 1.00 95.25 159 ASN A N 1
ATOM 1249 C CA . ASN A 1 159 ? 4.926 5.533 -22.141 1.00 95.25 159 ASN A CA 1
ATOM 1250 C C . ASN A 1 159 ? 4.758 6.734 -21.193 1.00 95.25 159 ASN A C 1
ATOM 1252 O O . ASN A 1 159 ? 5.561 7.672 -21.272 1.00 95.25 159 ASN A O 1
ATOM 1256 N N . GLN A 1 160 ? 3.754 6.728 -20.313 1.00 97.31 160 GLN A N 1
ATOM 1257 C CA . GLN A 1 160 ? 3.495 7.794 -19.345 1.00 97.31 160 GLN A CA 1
ATOM 1258 C C . GLN A 1 160 ? 4.027 7.409 -17.965 1.00 97.31 160 GLN A C 1
ATOM 1260 O O . GLN A 1 160 ? 3.952 6.254 -17.550 1.00 97.31 160 GLN A O 1
ATOM 1265 N N . CYS A 1 161 ? 4.572 8.381 -17.239 1.00 98.44 161 CYS A N 1
ATOM 1266 C CA . CYS A 1 161 ? 4.979 8.202 -15.853 1.00 98.44 161 CYS A CA 1
ATOM 1267 C C . CYS A 1 161 ? 4.540 9.404 -15.030 1.00 98.44 161 CYS A C 1
ATOM 1269 O O . CYS A 1 161 ? 4.862 10.539 -15.380 1.00 98.44 161 CYS A O 1
ATOM 1271 N N . THR A 1 162 ? 3.865 9.139 -13.920 1.00 98.69 162 THR A N 1
ATOM 1272 C CA . THR A 1 162 ? 3.477 10.123 -12.916 1.00 98.69 162 THR A CA 1
ATOM 1273 C C . THR A 1 162 ? 4.318 9.925 -11.663 1.00 98.69 162 THR A C 1
ATOM 1275 O O . THR A 1 162 ? 4.433 8.800 -11.181 1.00 98.69 162 THR A O 1
ATOM 1278 N N . ILE A 1 163 ? 4.899 11.002 -11.138 1.00 98.44 163 ILE A N 1
ATOM 1279 C CA . ILE A 1 163 ? 5.572 11.034 -9.836 1.00 98.44 163 ILE A CA 1
ATOM 1280 C C . ILE A 1 163 ? 4.994 12.214 -9.057 1.00 98.44 163 ILE A C 1
ATOM 1282 O O . ILE A 1 163 ? 5.056 13.348 -9.532 1.00 98.44 163 ILE A O 1
ATOM 1286 N N . ASP A 1 164 ? 4.378 11.938 -7.906 1.00 93.56 164 ASP A N 1
ATOM 1287 C CA . ASP A 1 164 ? 3.760 12.935 -7.014 1.00 93.56 164 ASP A CA 1
ATOM 1288 C C . ASP A 1 164 ? 2.832 13.929 -7.738 1.00 93.56 164 ASP A C 1
ATOM 1290 O O . ASP A 1 164 ? 2.858 15.140 -7.524 1.00 93.56 164 ASP A O 1
ATOM 1294 N N . GLY A 1 165 ? 2.017 13.405 -8.657 1.00 93.44 165 GLY A N 1
ATOM 1295 C CA . GLY A 1 165 ? 1.058 14.181 -9.449 1.00 93.44 165 GLY A CA 1
ATOM 1296 C C . GLY A 1 165 ? 1.637 14.865 -10.694 1.00 93.44 165 GLY A C 1
ATOM 1297 O O . GLY A 1 165 ? 0.869 15.291 -11.557 1.00 93.44 165 GLY A O 1
ATOM 1298 N N . ILE A 1 166 ? 2.961 14.919 -10.862 1.00 96.25 166 ILE A N 1
ATOM 1299 C CA . ILE A 1 166 ? 3.603 15.429 -12.084 1.00 96.25 166 ILE A CA 1
ATOM 1300 C C . ILE A 1 166 ? 3.685 14.293 -13.097 1.00 96.25 166 ILE A C 1
ATOM 1302 O O . ILE A 1 166 ? 4.201 13.232 -12.768 1.00 96.25 166 ILE A O 1
ATOM 1306 N N . THR A 1 167 ? 3.214 14.498 -14.329 1.00 98.31 167 THR A N 1
ATOM 1307 C CA . THR A 1 167 ? 3.219 13.459 -15.373 1.00 98.31 167 THR A CA 1
ATOM 1308 C C . THR A 1 167 ? 4.117 13.840 -16.541 1.00 98.31 167 THR A C 1
ATOM 1310 O O . THR A 1 167 ? 3.967 14.916 -17.113 1.00 98.31 167 THR A O 1
ATOM 1313 N N . MET A 1 168 ? 5.004 12.924 -16.934 1.00 97.69 168 MET A N 1
ATOM 1314 C CA . MET A 1 168 ? 5.857 13.039 -18.116 1.00 97.69 168 MET A CA 1
ATOM 1315 C C . MET A 1 168 ? 5.570 11.902 -19.094 1.00 97.69 168 MET A C 1
ATOM 1317 O O . MET A 1 168 ? 5.549 10.728 -18.717 1.00 97.69 168 MET A O 1
ATOM 1321 N N . SER A 1 169 ? 5.395 12.247 -20.368 1.00 95.94 169 SER A N 1
ATOM 1322 C CA . SER A 1 169 ? 5.139 11.291 -21.449 1.00 95.94 169 SER A CA 1
ATOM 1323 C C . SER A 1 169 ? 6.310 11.242 -22.418 1.00 95.94 169 SER A C 1
ATOM 1325 O O . SER A 1 169 ? 6.857 12.274 -22.797 1.00 95.94 169 SER A O 1
ATOM 1327 N N . THR A 1 170 ? 6.664 10.036 -22.838 1.00 92.56 170 THR A N 1
ATOM 1328 C CA . THR A 1 170 ? 7.583 9.784 -23.958 1.00 92.56 170 THR A CA 1
ATOM 1329 C C . THR A 1 170 ? 6.786 9.523 -25.235 1.00 92.56 170 THR A C 1
ATOM 1331 O O . THR A 1 170 ? 5.553 9.435 -25.208 1.00 92.56 170 THR A O 1
ATOM 1334 N N . THR A 1 171 ? 7.460 9.372 -26.374 1.00 90.44 171 THR A N 1
ATOM 1335 C CA . THR A 1 171 ? 6.786 8.885 -27.580 1.00 90.44 171 THR A CA 1
ATOM 1336 C C . THR A 1 171 ? 6.359 7.433 -27.372 1.00 90.44 171 THR A C 1
ATOM 1338 O O . THR A 1 171 ? 7.135 6.621 -26.876 1.00 90.44 171 THR A O 1
ATOM 1341 N N . GLN A 1 172 ? 5.135 7.083 -27.773 1.00 87.25 172 GLN A N 1
ATOM 1342 C CA . GLN A 1 172 ? 4.687 5.693 -27.715 1.00 87.25 172 GLN A CA 1
ATOM 1343 C C . GLN A 1 172 ? 5.605 4.805 -28.567 1.00 87.25 172 GLN A C 1
ATOM 1345 O O . GLN A 1 172 ? 5.933 5.115 -29.721 1.00 87.25 172 GLN A O 1
ATOM 1350 N N . ARG A 1 173 ? 6.002 3.678 -27.982 1.00 86.94 173 ARG A N 1
ATOM 1351 C CA . ARG A 1 173 ? 6.800 2.625 -28.614 1.00 86.94 173 ARG A CA 1
ATOM 1352 C C . ARG A 1 173 ? 6.183 1.270 -28.310 1.00 86.94 173 ARG A C 1
ATOM 1354 O O . ARG A 1 173 ? 5.478 1.137 -27.311 1.00 86.94 173 ARG A O 1
ATOM 1361 N N . THR A 1 174 ? 6.478 0.296 -29.165 1.00 89.00 174 THR A N 1
ATOM 1362 C CA . THR A 1 174 ? 6.003 -1.084 -29.028 1.00 89.00 174 THR A CA 1
ATOM 1363 C C . THR A 1 174 ? 7.197 -2.013 -28.898 1.00 89.00 174 THR A C 1
ATOM 1365 O O . THR A 1 174 ? 8.066 -2.006 -29.765 1.00 89.00 174 THR A O 1
ATOM 1368 N N . PHE A 1 175 ? 7.237 -2.799 -27.827 1.00 87.50 175 PHE A N 1
ATOM 1369 C CA . PHE A 1 175 ? 8.217 -3.863 -27.626 1.00 87.50 175 PHE A CA 1
ATOM 1370 C C . PHE A 1 175 ? 7.669 -4.906 -26.650 1.00 87.50 175 PHE A C 1
ATOM 1372 O O . PHE A 1 175 ? 6.791 -4.625 -25.831 1.00 87.50 175 PHE A O 1
ATOM 1379 N N . THR A 1 176 ? 8.232 -6.106 -26.723 1.00 88.81 176 THR A N 1
ATOM 1380 C CA . THR A 1 176 ? 7.978 -7.195 -25.780 1.00 88.81 176 THR A CA 1
ATOM 1381 C C . THR A 1 176 ? 9.275 -7.482 -25.055 1.00 88.81 176 THR A C 1
ATOM 1383 O O . THR A 1 176 ? 10.271 -7.822 -25.695 1.00 88.81 176 THR A O 1
ATOM 1386 N N . SER A 1 177 ? 9.289 -7.352 -23.729 1.00 87.88 177 SER A N 1
ATOM 1387 C CA . SER A 1 177 ? 10.503 -7.685 -22.989 1.00 87.88 177 SER A CA 1
ATOM 1388 C C . SER A 1 177 ? 10.659 -9.197 -22.900 1.00 87.88 177 SER A C 1
ATOM 1390 O O . SER A 1 177 ? 9.787 -9.899 -22.394 1.00 87.88 177 SER A O 1
ATOM 1392 N N . SER A 1 178 ? 11.812 -9.711 -23.319 1.00 91.62 178 SER A N 1
ATOM 1393 C CA . SER A 1 178 ? 12.223 -11.094 -23.044 1.00 91.62 178 SER A CA 1
ATOM 1394 C C . SER A 1 178 ? 12.897 -11.245 -21.673 1.00 91.62 178 SER A C 1
ATOM 1396 O O . SER A 1 178 ? 13.356 -12.331 -21.317 1.00 91.62 178 SER A O 1
ATOM 1398 N N . ARG A 1 179 ? 12.968 -10.160 -20.887 1.00 93.38 179 ARG A N 1
ATOM 1399 C CA . ARG A 1 179 ? 13.681 -10.102 -19.607 1.00 93.38 179 ARG A CA 1
ATOM 1400 C C . ARG A 1 179 ? 12.803 -9.551 -18.480 1.00 93.38 179 ARG A C 1
ATOM 1402 O O . ARG A 1 179 ? 11.974 -8.669 -18.717 1.00 93.38 179 ARG A O 1
ATOM 1409 N N . PRO A 1 180 ? 12.970 -10.046 -17.242 1.00 95.94 180 PRO A N 1
ATOM 1410 C CA . PRO A 1 180 ? 12.157 -9.585 -16.131 1.00 95.94 180 PRO A CA 1
ATOM 1411 C C . PRO A 1 180 ? 12.585 -8.194 -15.664 1.00 95.94 180 PRO A C 1
ATOM 1413 O O . PRO A 1 180 ? 13.775 -7.878 -15.651 1.00 95.94 180 PRO A O 1
ATOM 1416 N N . VAL A 1 181 ? 11.635 -7.387 -15.203 1.00 98.00 181 VAL A N 1
ATOM 1417 C CA . VAL A 1 181 ? 11.941 -6.140 -14.489 1.00 98.00 181 VAL A CA 1
ATOM 1418 C C . VAL A 1 181 ? 12.675 -6.459 -13.191 1.00 98.00 181 VAL A C 1
ATOM 1420 O O . VAL A 1 181 ? 12.289 -7.385 -12.467 1.00 98.00 181 VAL A O 1
ATOM 1423 N N . PHE A 1 182 ? 13.714 -5.690 -12.874 1.00 98.69 182 PHE A N 1
ATOM 1424 C CA . PHE A 1 182 ? 14.291 -5.681 -11.531 1.00 98.69 182 PHE A CA 1
ATOM 1425 C C . PHE A 1 182 ? 13.725 -4.513 -10.725 1.00 98.69 182 PHE A C 1
ATOM 1427 O O . PHE A 1 182 ? 13.490 -3.440 -11.276 1.00 98.69 182 PHE A O 1
ATOM 1434 N N . LEU A 1 183 ? 13.505 -4.730 -9.427 1.00 98.88 183 LEU A N 1
ATOM 1435 C CA . LEU A 1 183 ? 13.282 -3.655 -8.455 1.00 98.88 183 LEU A CA 1
ATOM 1436 C C . LEU A 1 183 ? 14.619 -3.276 -7.819 1.00 98.88 183 LEU A C 1
ATOM 1438 O O . LEU A 1 183 ? 15.477 -4.146 -7.648 1.00 98.88 183 LEU A O 1
ATOM 1442 N N . PHE A 1 184 ? 14.773 -2.001 -7.461 1.00 98.81 184 PHE A N 1
ATOM 1443 C CA . PHE A 1 184 ? 16.023 -1.383 -7.000 1.00 98.81 184 PHE A CA 1
ATOM 1444 C C . PHE A 1 184 ? 17.187 -1.458 -7.992 1.00 98.81 184 PHE A C 1
ATOM 1446 O O . PHE A 1 184 ? 18.320 -1.226 -7.602 1.00 98.81 184 PHE A O 1
ATOM 1453 N N . ALA A 1 185 ? 16.961 -1.806 -9.254 1.00 98.56 185 ALA A N 1
ATOM 1454 C CA . ALA A 1 185 ? 17.994 -1.815 -10.282 1.00 98.56 185 ALA A CA 1
ATOM 1455 C C . ALA A 1 185 ? 17.346 -1.775 -11.666 1.00 98.56 185 ALA A C 1
ATOM 1457 O O . ALA A 1 185 ? 16.144 -2.012 -11.813 1.00 98.56 185 ALA A O 1
ATOM 1458 N N . ARG A 1 186 ? 18.163 -1.563 -12.699 1.00 97.06 186 ARG A N 1
ATOM 1459 C CA . ARG A 1 186 ? 17.806 -1.937 -14.069 1.00 97.06 186 ARG A CA 1
ATOM 1460 C C . ARG A 1 186 ? 18.360 -3.325 -14.361 1.00 97.06 186 ARG A C 1
ATOM 1462 O O . ARG A 1 186 ? 19.542 -3.573 -14.138 1.00 97.06 186 ARG A O 1
ATOM 1469 N N . ASN A 1 187 ? 17.524 -4.208 -14.898 1.00 97.06 187 ASN A N 1
ATOM 1470 C CA . ASN A 1 187 ? 17.985 -5.435 -15.535 1.00 97.06 187 ASN A CA 1
ATOM 1471 C C . ASN A 1 187 ? 18.541 -5.103 -16.923 1.00 97.06 187 ASN A C 1
ATOM 1473 O O . ASN A 1 187 ? 17.760 -4.978 -17.863 1.00 97.06 187 ASN A O 1
ATOM 1477 N N . GLN A 1 188 ? 19.857 -4.948 -17.054 1.00 93.50 188 GLN A N 1
ATOM 1478 C CA . GLN A 1 188 ? 20.501 -4.865 -18.359 1.00 93.50 188 GLN A CA 1
ATOM 1479 C C . GLN A 1 188 ? 21.022 -6.242 -18.732 1.00 93.50 188 GLN A C 1
ATOM 1481 O O . GLN A 1 188 ? 22.008 -6.730 -18.183 1.00 93.50 188 GLN A O 1
ATOM 1486 N N . GLU A 1 189 ? 20.330 -6.874 -19.670 1.00 88.88 189 GLU A N 1
ATOM 1487 C CA . GLU A 1 189 ? 20.779 -8.127 -20.269 1.00 88.88 189 GLU A CA 1
ATOM 1488 C C . GLU A 1 189 ? 20.974 -9.298 -19.285 1.00 88.88 189 GLU A C 1
ATOM 1490 O O . GLU A 1 189 ? 21.680 -10.263 -19.570 1.00 88.88 189 GLU A O 1
ATOM 1495 N N . GLY A 1 190 ? 20.264 -9.284 -18.155 1.00 90.62 190 GLY A N 1
ATOM 1496 C CA . GLY A 1 190 ? 20.357 -10.287 -17.088 1.00 90.62 190 GLY A CA 1
ATOM 1497 C C . GLY A 1 190 ? 21.178 -9.825 -15.883 1.00 90.62 190 GLY A C 1
ATOM 1498 O O . GLY A 1 190 ? 21.104 -10.462 -14.828 1.00 90.62 190 GLY A O 1
ATOM 1499 N N . SER A 1 191 ? 21.901 -8.712 -16.016 1.00 94.75 191 SER A N 1
ATOM 1500 C CA . SER A 1 191 ? 22.764 -8.149 -14.981 1.00 94.75 191 SER A CA 1
ATOM 1501 C C . SER A 1 191 ? 22.133 -6.909 -14.341 1.00 94.75 191 SER A C 1
ATOM 1503 O O . SER A 1 191 ? 21.595 -6.053 -15.049 1.00 94.75 191 SER A O 1
ATOM 1505 N N . PRO A 1 192 ? 22.184 -6.775 -13.005 1.00 97.31 192 PRO A N 1
ATOM 1506 C CA . PRO A 1 192 ? 21.730 -5.569 -12.331 1.00 97.31 192 PRO A CA 1
ATOM 1507 C C . PRO A 1 192 ? 22.736 -4.436 -12.551 1.00 97.31 192 PRO A C 1
ATOM 1509 O O . PRO A 1 192 ? 23.938 -4.613 -12.360 1.00 97.31 192 PRO A O 1
ATOM 1512 N N . ILE A 1 193 ? 22.241 -3.251 -12.891 1.00 96.75 193 ILE A N 1
ATOM 1513 C CA . ILE A 1 193 ? 23.028 -2.013 -12.907 1.00 96.75 193 ILE A CA 1
ATOM 1514 C C . ILE A 1 193 ? 22.231 -0.870 -12.277 1.00 96.75 193 ILE A C 1
ATOM 1516 O O . ILE A 1 193 ? 21.005 -0.957 -12.161 1.00 96.75 193 ILE A O 1
ATOM 1520 N N . HIS A 1 194 ? 22.929 0.206 -11.895 1.00 97.25 194 HIS A N 1
ATOM 1521 C CA . HIS A 1 194 ? 22.336 1.384 -11.245 1.00 97.25 194 HIS A CA 1
ATOM 1522 C C . HIS A 1 194 ? 21.489 1.007 -10.023 1.00 97.25 194 HIS A C 1
ATOM 1524 O O . HIS A 1 194 ? 20.327 1.407 -9.906 1.00 97.25 194 HIS A O 1
ATOM 1530 N N . ILE A 1 195 ? 22.061 0.172 -9.152 1.00 98.25 195 ILE A N 1
ATOM 1531 C CA . ILE A 1 195 ? 21.354 -0.361 -7.991 1.00 98.25 195 ILE A CA 1
ATOM 1532 C C . I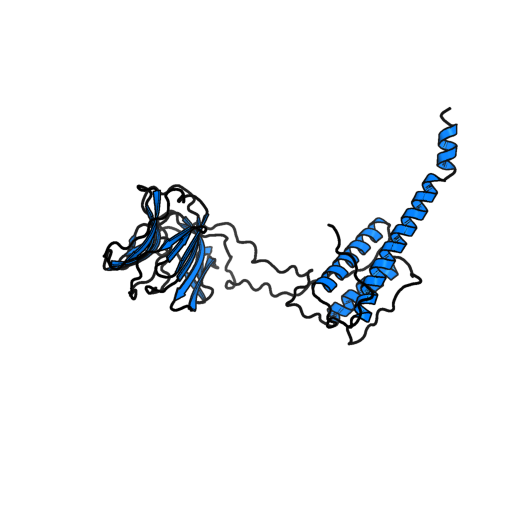LE A 1 195 ? 21.024 0.791 -7.034 1.00 98.25 195 ILE A C 1
ATOM 1534 O O . ILE A 1 195 ? 21.902 1.549 -6.625 1.00 98.25 195 ILE A O 1
ATOM 1538 N N . ALA A 1 196 ? 19.747 0.942 -6.701 1.00 98.25 196 ALA A N 1
ATOM 1539 C CA . ALA A 1 196 ? 19.237 2.009 -5.862 1.00 98.25 196 ALA A CA 1
ATOM 1540 C C . ALA A 1 196 ? 19.453 1.709 -4.375 1.00 98.25 196 ALA A C 1
ATOM 1542 O O . ALA A 1 196 ? 19.165 0.609 -3.900 1.00 98.25 196 ALA A O 1
ATOM 1543 N N . SER A 1 197 ? 19.887 2.730 -3.636 1.00 98.06 197 SER A N 1
ATOM 1544 C CA . SER A 1 197 ? 19.703 2.813 -2.187 1.00 98.06 197 SER A CA 1
ATOM 1545 C C . SER A 1 197 ? 18.367 3.508 -1.927 1.00 98.06 197 SER A C 1
ATOM 1547 O O . SER A 1 197 ? 18.217 4.691 -2.232 1.00 98.06 197 SER A O 1
ATOM 1549 N N . ALA A 1 198 ? 17.372 2.752 -1.470 1.00 98.56 198 ALA A N 1
ATOM 1550 C CA . ALA A 1 198 ? 15.994 3.217 -1.328 1.00 98.56 198 ALA A CA 1
ATOM 1551 C C . ALA A 1 198 ? 15.202 2.303 -0.385 1.00 98.56 198 ALA A C 1
ATOM 1553 O O . ALA A 1 198 ? 15.569 1.140 -0.184 1.00 98.56 198 ALA A O 1
ATOM 1554 N N . ARG A 1 199 ? 14.094 2.817 0.152 1.00 98.75 199 ARG A N 1
ATOM 1555 C CA . ARG A 1 199 ? 13.077 2.054 0.886 1.00 98.75 199 ARG A CA 1
ATOM 1556 C C . ARG A 1 199 ? 11.883 1.809 -0.021 1.00 98.75 199 ARG A C 1
ATOM 1558 O O . ARG A 1 199 ? 11.411 2.742 -0.659 1.00 98.75 199 ARG A O 1
ATOM 1565 N N . LEU A 1 200 ? 11.389 0.580 -0.079 1.00 98.81 200 LEU A N 1
ATOM 1566 C CA . LEU A 1 200 ? 10.198 0.217 -0.845 1.00 98.81 200 LEU A CA 1
ATOM 1567 C C . LEU A 1 200 ? 9.072 -0.160 0.113 1.00 98.81 200 LEU A C 1
ATOM 1569 O O . LEU A 1 200 ? 9.238 -1.091 0.901 1.00 98.81 200 LEU A O 1
ATOM 1573 N N . TYR A 1 201 ? 7.943 0.537 -0.011 1.00 97.69 201 TYR A N 1
ATOM 1574 C CA . TYR A 1 201 ? 6.742 0.354 0.809 1.00 97.69 201 TYR A CA 1
ATOM 1575 C C . TYR A 1 201 ? 5.702 -0.531 0.117 1.00 97.69 201 TYR A C 1
ATOM 1577 O O . TYR A 1 201 ? 5.003 -1.305 0.761 1.00 97.69 201 TYR A O 1
ATOM 1585 N N . SER A 1 202 ? 5.583 -0.435 -1.210 1.00 96.81 202 SER A N 1
ATOM 1586 C CA . SER A 1 202 ? 4.721 -1.318 -2.007 1.00 96.81 202 SER A CA 1
ATOM 1587 C C . SER A 1 202 ? 5.093 -1.272 -3.488 1.00 96.81 202 SER A C 1
ATOM 1589 O O . SER A 1 202 ? 5.644 -0.279 -3.970 1.00 96.81 202 SER A O 1
ATOM 1591 N N . CYS A 1 203 ? 4.784 -2.343 -4.223 1.00 98.75 203 CYS A N 1
ATOM 1592 C CA . CYS A 1 203 ? 4.904 -2.365 -5.680 1.00 98.75 203 CYS A CA 1
ATOM 1593 C C . CYS A 1 203 ? 3.847 -3.283 -6.300 1.00 98.75 203 CYS A C 1
ATOM 1595 O O . CYS A 1 203 ? 3.818 -4.484 -6.031 1.00 98.75 203 CYS A O 1
ATOM 1597 N N . LYS A 1 204 ? 3.009 -2.727 -7.173 1.00 98.69 204 LYS A N 1
ATOM 1598 C CA . LYS A 1 204 ? 2.056 -3.470 -7.997 1.00 98.69 204 LYS A CA 1
ATOM 1599 C C . LYS A 1 204 ? 2.496 -3.433 -9.447 1.00 98.69 204 LYS A C 1
ATOM 1601 O O . LYS A 1 204 ? 2.919 -2.394 -9.952 1.00 98.69 204 LYS A O 1
ATOM 1606 N N . MET A 1 205 ? 2.369 -4.563 -10.128 1.00 98.69 205 MET A N 1
ATOM 1607 C CA . MET A 1 205 ? 2.705 -4.674 -11.545 1.00 98.69 205 MET A CA 1
ATOM 1608 C C . MET A 1 205 ? 1.525 -5.238 -12.315 1.00 98.69 205 MET A C 1
ATOM 1610 O O . MET A 1 205 ? 0.889 -6.193 -11.866 1.00 98.69 205 MET A O 1
ATOM 1614 N N . TYR A 1 206 ? 1.275 -4.682 -13.495 1.00 97.81 206 TYR A N 1
ATOM 1615 C CA . TYR A 1 206 ? 0.206 -5.108 -14.383 1.00 97.81 206 TYR A CA 1
ATOM 1616 C C . TYR A 1 206 ? 0.756 -5.410 -15.769 1.00 97.81 206 TYR A C 1
ATOM 1618 O O . TYR A 1 206 ? 1.658 -4.730 -16.265 1.00 97.81 206 TYR A O 1
ATOM 1626 N N . ARG A 1 207 ? 0.170 -6.419 -16.408 1.00 94.06 207 ARG A N 1
ATOM 1627 C CA . ARG A 1 207 ? 0.467 -6.798 -17.787 1.00 94.06 207 ARG A CA 1
ATOM 1628 C C . ARG A 1 207 ? -0.844 -6.979 -18.534 1.00 94.06 207 ARG A C 1
ATOM 1630 O O . ARG A 1 207 ? -1.708 -7.716 -18.062 1.00 94.06 207 ARG A O 1
ATOM 1637 N N . LYS A 1 208 ? -0.991 -6.314 -19.686 1.00 89.00 208 LYS A N 1
ATOM 1638 C CA . LYS A 1 208 ? -2.231 -6.337 -20.486 1.00 89.00 208 LYS A CA 1
ATOM 1639 C C . LYS A 1 208 ? -3.475 -6.015 -19.637 1.00 89.00 208 LYS A C 1
ATOM 1641 O O . LYS A 1 208 ? -4.490 -6.697 -19.720 1.00 89.00 208 LYS A O 1
ATOM 1646 N N . GLY A 1 209 ? -3.350 -5.032 -18.742 1.00 89.31 209 GLY A N 1
ATOM 1647 C CA . GLY A 1 209 ? -4.407 -4.605 -17.815 1.00 89.31 209 GLY A CA 1
ATOM 1648 C C . GLY A 1 209 ? -4.647 -5.499 -16.588 1.00 89.31 209 GLY A C 1
ATOM 1649 O O . GLY A 1 209 ? -5.315 -5.059 -15.656 1.00 89.31 209 GLY A O 1
ATOM 1650 N N . ALA A 1 210 ? -4.092 -6.713 -16.523 1.00 93.81 210 ALA A N 1
ATOM 1651 C CA . ALA A 1 210 ? -4.266 -7.609 -15.378 1.00 93.81 210 ALA A CA 1
ATOM 1652 C C . ALA A 1 210 ? -3.177 -7.397 -14.316 1.00 93.81 210 ALA A C 1
ATOM 1654 O O . ALA A 1 210 ? -1.998 -7.292 -14.657 1.00 93.81 210 ALA A O 1
ATOM 1655 N N . LEU A 1 211 ? -3.556 -7.381 -13.033 1.00 95.69 211 LEU A N 1
ATOM 1656 C CA . LEU A 1 211 ? -2.615 -7.364 -11.909 1.00 95.69 211 LEU A CA 1
ATOM 1657 C C . LEU A 1 211 ? -1.845 -8.692 -11.873 1.00 95.69 211 LEU A C 1
ATOM 1659 O O . LEU A 1 211 ? -2.442 -9.753 -11.704 1.00 95.69 211 LEU A O 1
ATOM 1663 N N . VAL A 1 212 ? -0.523 -8.632 -12.036 1.00 98.00 212 VAL A N 1
ATOM 1664 C CA . VAL A 1 212 ? 0.351 -9.818 -12.054 1.00 98.00 212 VAL A CA 1
ATOM 1665 C C . VAL A 1 212 ? 1.246 -9.925 -10.825 1.00 98.00 212 VAL A C 1
ATOM 1667 O O . VAL A 1 212 ? 1.699 -11.026 -10.525 1.00 98.00 212 VAL A O 1
ATOM 1670 N N . ARG A 1 213 ? 1.501 -8.822 -10.111 1.00 98.38 213 ARG A N 1
ATOM 1671 C CA . ARG A 1 213 ? 2.217 -8.808 -8.824 1.00 98.38 213 ARG A CA 1
ATOM 1672 C C . ARG A 1 213 ? 1.598 -7.791 -7.884 1.00 98.38 213 ARG A C 1
ATOM 1674 O O . ARG A 1 213 ? 1.306 -6.678 -8.319 1.00 98.38 213 ARG A O 1
ATOM 1681 N N . ASP A 1 214 ? 1.488 -8.154 -6.614 1.00 97.94 214 ASP A N 1
ATOM 1682 C CA . ASP A 1 214 ? 1.173 -7.233 -5.520 1.00 97.94 214 ASP A CA 1
ATOM 1683 C C . ASP A 1 214 ? 2.158 -7.487 -4.379 1.00 97.94 214 ASP A C 1
ATOM 1685 O O . ASP A 1 214 ? 1.970 -8.383 -3.554 1.00 97.94 214 ASP A O 1
ATOM 1689 N N . PHE A 1 215 ? 3.283 -6.773 -4.428 1.00 98.62 215 PHE A N 1
ATOM 1690 C CA . PHE A 1 215 ? 4.407 -6.971 -3.528 1.00 98.62 215 PHE A CA 1
ATOM 1691 C C . PHE A 1 215 ? 4.245 -6.176 -2.237 1.00 98.62 215 PHE A C 1
ATOM 1693 O O . PHE A 1 215 ? 4.200 -4.941 -2.262 1.00 98.62 215 PHE A O 1
ATOM 1700 N N . ILE A 1 216 ? 4.288 -6.900 -1.119 1.00 95.69 216 ILE A N 1
ATOM 1701 C CA . ILE A 1 216 ? 4.272 -6.353 0.237 1.00 95.69 216 ILE A CA 1
ATOM 1702 C C . ILE A 1 216 ? 5.609 -6.646 0.941 1.00 95.69 216 ILE A C 1
ATOM 1704 O O . ILE A 1 216 ? 6.055 -7.801 0.937 1.00 95.69 216 ILE A O 1
ATOM 1708 N N . PRO A 1 217 ? 6.263 -5.639 1.550 1.00 98.12 217 PRO A N 1
ATOM 1709 C CA . PRO A 1 217 ? 7.418 -5.834 2.421 1.00 98.12 217 PRO A CA 1
ATOM 1710 C C . PRO A 1 217 ? 7.113 -6.778 3.582 1.00 98.12 217 PRO A C 1
ATOM 1712 O O . PRO A 1 217 ? 6.125 -6.620 4.293 1.00 98.12 217 PRO A O 1
ATOM 1715 N N . CYS A 1 218 ? 7.962 -7.780 3.788 1.00 97.56 218 CYS A N 1
ATOM 1716 C CA . CYS A 1 218 ? 7.791 -8.707 4.899 1.00 97.56 218 CYS A CA 1
ATOM 1717 C C . CYS A 1 218 ? 9.102 -9.379 5.311 1.00 97.56 218 CYS A C 1
ATOM 1719 O O . CYS A 1 218 ? 10.125 -9.341 4.616 1.00 97.56 218 CYS A O 1
ATOM 1721 N N . LYS A 1 219 ? 9.036 -10.037 6.461 1.00 97.31 219 LYS A N 1
ATOM 1722 C CA . LYS A 1 219 ? 10.012 -10.991 6.963 1.00 97.31 219 LYS A CA 1
ATOM 1723 C C . LYS A 1 219 ? 9.377 -12.379 6.912 1.00 97.31 219 LYS A C 1
ATOM 1725 O O . LYS A 1 219 ? 8.255 -12.546 7.383 1.00 97.31 219 LYS A O 1
ATOM 1730 N N . ASN A 1 220 ? 10.056 -13.359 6.323 1.00 96.81 220 ASN A N 1
ATOM 1731 C CA . ASN A 1 220 ? 9.563 -14.740 6.325 1.00 96.81 220 ASN A CA 1
ATOM 1732 C C . ASN A 1 220 ? 9.758 -15.411 7.699 1.00 96.81 220 ASN A C 1
ATOM 1734 O O . ASN A 1 220 ? 10.446 -14.870 8.565 1.00 96.81 220 ASN A O 1
ATOM 1738 N N . ALA A 1 221 ? 9.231 -16.627 7.868 1.00 95.75 221 ALA A N 1
ATOM 1739 C CA . ALA A 1 221 ? 9.339 -17.397 9.115 1.00 95.75 221 ALA A CA 1
ATOM 1740 C C . ALA A 1 221 ? 10.782 -17.656 9.594 1.00 95.75 221 ALA A C 1
ATOM 1742 O O . ALA A 1 221 ? 11.015 -17.877 10.779 1.00 95.75 221 ALA A O 1
ATOM 1743 N N . SER A 1 222 ? 11.769 -17.612 8.694 1.00 96.31 222 SER A N 1
ATOM 1744 C CA . SER A 1 222 ? 13.194 -17.758 9.025 1.00 96.31 222 SER A CA 1
ATOM 1745 C C . SER A 1 222 ? 13.889 -16.428 9.334 1.00 96.31 222 SER A C 1
ATOM 1747 O O . SER A 1 222 ? 15.106 -16.396 9.496 1.00 96.31 222 SER A O 1
ATOM 1749 N N . GLY A 1 223 ? 13.158 -15.313 9.364 1.00 96.00 223 GLY A N 1
ATOM 1750 C CA . GLY A 1 223 ? 13.715 -13.990 9.621 1.00 96.00 223 GLY A CA 1
ATOM 1751 C C . GLY A 1 223 ? 14.301 -13.282 8.391 1.00 96.00 223 GLY A C 1
ATOM 1752 O O . GLY A 1 223 ? 14.833 -12.181 8.521 1.00 96.00 223 GLY A O 1
ATOM 1753 N N . THR A 1 224 ? 14.214 -13.876 7.196 1.00 98.12 224 THR A N 1
ATOM 1754 C CA . THR A 1 224 ? 14.741 -13.274 5.960 1.00 98.12 224 THR A CA 1
ATOM 1755 C C . THR A 1 224 ? 13.820 -12.160 5.479 1.00 98.12 224 THR A C 1
ATOM 1757 O O . THR A 1 224 ? 12.617 -12.365 5.334 1.00 98.12 224 THR A O 1
ATOM 1760 N N . VAL A 1 225 ? 14.395 -10.995 5.190 1.00 98.62 225 VAL A N 1
ATOM 1761 C CA . VAL A 1 225 ? 13.680 -9.797 4.730 1.00 98.62 225 VAL A CA 1
ATOM 1762 C C . VAL A 1 225 ? 13.548 -9.809 3.204 1.00 98.62 225 VAL A C 1
ATOM 1764 O O . VAL A 1 225 ? 14.514 -10.101 2.493 1.00 98.62 225 VAL A O 1
ATOM 1767 N N . GLY A 1 226 ? 12.357 -9.496 2.694 1.00 98.56 226 GLY A N 1
ATOM 1768 C CA . GLY A 1 226 ? 12.062 -9.492 1.262 1.00 98.56 226 GLY A CA 1
ATOM 1769 C C . GLY A 1 226 ? 10.656 -8.981 0.952 1.00 98.56 226 GLY A C 1
ATOM 1770 O O . GLY A 1 226 ? 10.062 -8.241 1.734 1.00 98.56 226 GLY A O 1
ATOM 1771 N N . LEU A 1 227 ? 10.125 -9.377 -0.204 1.00 98.69 227 LEU A N 1
ATOM 1772 C CA . LEU A 1 227 ? 8.764 -9.052 -0.630 1.00 98.69 227 LEU A CA 1
ATOM 1773 C C . LEU A 1 227 ? 7.942 -10.330 -0.759 1.00 98.69 227 LEU A C 1
ATOM 1775 O O . LEU A 1 227 ? 8.406 -11.309 -1.341 1.00 98.69 227 LEU A O 1
ATOM 1779 N N . TYR A 1 228 ? 6.705 -10.314 -0.281 1.00 98.38 228 TYR A N 1
ATOM 1780 C CA . TYR A 1 228 ? 5.738 -11.359 -0.587 1.00 98.38 228 TYR A CA 1
ATOM 1781 C C . TYR A 1 228 ? 4.784 -10.871 -1.671 1.00 98.38 228 TYR A C 1
ATOM 1783 O O . TYR A 1 228 ? 4.231 -9.779 -1.568 1.00 98.38 228 TYR A O 1
ATOM 1791 N N . ASP A 1 229 ? 4.613 -11.669 -2.720 1.00 98.31 229 ASP A N 1
ATOM 1792 C CA . ASP A 1 229 ? 3.642 -11.415 -3.777 1.00 98.31 229 ASP A CA 1
ATOM 1793 C C . ASP A 1 229 ? 2.282 -12.014 -3.404 1.00 98.31 229 ASP A C 1
ATOM 1795 O O . ASP A 1 229 ? 2.118 -13.238 -3.368 1.00 98.31 229 ASP A O 1
ATOM 1799 N N . LEU A 1 230 ? 1.289 -11.157 -3.164 1.00 95.31 230 LEU A N 1
ATOM 1800 C CA . LEU A 1 230 ? -0.069 -11.585 -2.831 1.00 95.31 230 LEU A CA 1
ATOM 1801 C C . LEU A 1 230 ? -0.810 -12.219 -4.015 1.00 95.31 230 LEU A C 1
ATOM 1803 O O . LEU A 1 230 ? -1.785 -12.935 -3.776 1.00 95.31 230 LEU A O 1
ATOM 1807 N N . VAL A 1 231 ? -0.361 -12.003 -5.256 1.00 96.31 231 VAL A N 1
ATOM 1808 C CA . VAL A 1 231 ? -0.966 -12.593 -6.460 1.00 96.31 231 VAL A CA 1
ATOM 1809 C C . VAL A 1 231 ? -0.371 -13.972 -6.726 1.00 96.31 231 VAL A C 1
ATOM 1811 O O . VAL A 1 231 ? -1.086 -14.970 -6.711 1.00 96.31 231 VAL A O 1
ATOM 1814 N N . GLY A 1 232 ? 0.947 -14.046 -6.921 1.00 95.19 232 GLY A N 1
ATOM 1815 C CA . GLY A 1 232 ? 1.674 -15.283 -7.215 1.00 95.19 232 GLY A CA 1
ATOM 1816 C C . GLY A 1 232 ? 1.979 -16.160 -6.000 1.00 95.19 232 GLY A C 1
ATOM 1817 O O . GLY A 1 232 ? 2.533 -17.241 -6.179 1.00 95.19 232 GLY A O 1
ATOM 1818 N N . LYS A 1 233 ? 1.635 -15.711 -4.782 1.00 96.06 233 LYS A N 1
ATOM 1819 C CA . LYS A 1 233 ? 1.835 -16.429 -3.507 1.00 96.06 233 LYS A CA 1
ATOM 1820 C C . LYS A 1 233 ? 3.276 -16.918 -3.323 1.00 96.06 233 LYS A C 1
ATOM 1822 O O . LYS A 1 233 ? 3.530 -18.060 -2.946 1.00 96.06 233 LYS A O 1
ATOM 1827 N N . LYS A 1 234 ? 4.235 -16.040 -3.628 1.00 97.81 234 LYS A N 1
ATOM 1828 C CA . LYS A 1 234 ? 5.672 -16.339 -3.629 1.00 97.81 234 LYS A CA 1
ATOM 1829 C C . LYS A 1 234 ? 6.441 -15.281 -2.848 1.00 97.81 234 LYS A C 1
ATOM 1831 O O . LYS A 1 234 ? 6.197 -14.086 -2.993 1.00 97.81 234 LYS A O 1
ATOM 1836 N N . PHE A 1 235 ? 7.411 -15.731 -2.055 1.00 98.50 235 PHE A N 1
ATOM 1837 C CA . PHE A 1 235 ? 8.373 -14.857 -1.393 1.00 98.50 235 PHE A CA 1
ATOM 1838 C C . PHE A 1 235 ? 9.584 -14.596 -2.296 1.00 98.50 235 PHE A C 1
ATOM 1840 O O . PHE A 1 235 ? 10.177 -15.522 -2.853 1.00 98.50 235 PHE A O 1
ATOM 1847 N N . TYR A 1 236 ? 9.950 -13.326 -2.422 1.00 98.75 236 TYR A N 1
ATOM 1848 C CA . TYR A 1 236 ? 11.057 -12.822 -3.219 1.00 98.75 236 TYR A CA 1
ATOM 1849 C C . TYR A 1 236 ? 12.118 -12.237 -2.291 1.00 98.75 236 TYR A C 1
ATOM 1851 O O . TYR A 1 236 ? 11.861 -11.298 -1.539 1.00 98.75 236 TYR A O 1
ATOM 1859 N N . THR A 1 237 ? 13.322 -12.797 -2.356 1.00 97.69 237 THR A N 1
ATOM 1860 C CA . THR A 1 237 ? 14.464 -12.371 -1.543 1.00 97.69 237 THR A CA 1
ATOM 1861 C C . THR A 1 237 ? 15.488 -11.597 -2.375 1.00 97.69 237 THR A C 1
ATOM 1863 O O . THR A 1 237 ? 15.354 -11.462 -3.595 1.00 97.69 237 THR A O 1
ATOM 1866 N N . ASN A 1 238 ? 16.509 -11.073 -1.702 1.00 98.38 238 ASN A N 1
ATOM 1867 C CA . ASN A 1 238 ? 17.628 -10.385 -2.323 1.00 98.38 238 ASN A CA 1
ATOM 1868 C C . ASN A 1 238 ? 18.341 -11.289 -3.346 1.00 98.38 238 ASN A C 1
ATOM 1870 O O . ASN A 1 238 ? 18.753 -12.399 -3.017 1.00 98.38 238 ASN A O 1
ATOM 1874 N N . ALA A 1 239 ? 18.524 -10.791 -4.569 1.00 98.25 239 ALA A N 1
ATOM 1875 C CA . ALA A 1 239 ? 19.314 -11.445 -5.614 1.00 98.25 239 ALA A CA 1
ATOM 1876 C C . ALA A 1 239 ? 20.736 -10.861 -5.764 1.00 98.25 239 ALA A C 1
ATOM 1878 O O . ALA A 1 239 ? 21.509 -11.327 -6.606 1.00 98.25 239 ALA A O 1
ATOM 1879 N N . GLY A 1 240 ? 21.057 -9.812 -5.004 1.00 97.81 240 GLY A N 1
ATOM 1880 C CA . GLY A 1 240 ? 22.375 -9.189 -4.921 1.00 97.81 240 GLY A CA 1
ATOM 1881 C C . GLY A 1 240 ? 23.167 -9.670 -3.712 1.00 97.81 240 GLY A C 1
ATOM 1882 O O . GLY A 1 240 ? 23.116 -10.841 -3.345 1.00 97.81 240 GLY A O 1
ATOM 1883 N N . THR A 1 241 ? 23.910 -8.757 -3.090 1.00 97.62 241 THR A N 1
ATOM 1884 C CA . THR A 1 241 ? 24.758 -9.062 -1.927 1.00 97.62 241 THR A CA 1
ATOM 1885 C C . THR A 1 241 ? 24.252 -8.375 -0.660 1.00 97.62 241 THR A C 1
ATOM 1887 O O . THR A 1 241 ? 23.499 -7.398 -0.713 1.00 97.62 241 THR A O 1
ATOM 1890 N N . GLY A 1 242 ? 24.647 -8.905 0.500 1.00 96.69 242 GLY A N 1
ATOM 1891 C CA . GLY A 1 242 ? 24.145 -8.458 1.800 1.00 96.69 242 GLY A CA 1
ATOM 1892 C C . GLY A 1 242 ? 22.681 -8.847 2.034 1.00 96.69 242 GLY A C 1
ATOM 1893 O O . GLY A 1 242 ? 22.148 -9.749 1.388 1.00 96.69 242 GLY A O 1
ATOM 1894 N N . ALA A 1 243 ? 22.023 -8.152 2.957 1.00 97.56 243 ALA A N 1
ATOM 1895 C CA . ALA A 1 243 ? 20.613 -8.345 3.279 1.00 97.56 243 ALA A CA 1
ATOM 1896 C C . ALA A 1 243 ? 19.868 -7.011 3.192 1.00 97.56 243 ALA A C 1
ATOM 1898 O O . ALA A 1 243 ? 20.458 -5.955 3.416 1.00 97.56 243 ALA A O 1
ATOM 1899 N N . PHE A 1 244 ? 18.574 -7.064 2.883 1.00 98.62 244 PHE A N 1
ATOM 1900 C CA . PHE A 1 244 ? 17.715 -5.896 3.040 1.00 98.62 244 PHE A CA 1
ATOM 1901 C C . PHE A 1 244 ? 17.621 -5.511 4.518 1.00 98.62 244 PHE A C 1
ATOM 1903 O O . PHE A 1 244 ? 17.530 -6.378 5.390 1.00 98.62 244 PHE A O 1
ATOM 1910 N N . ILE A 1 245 ? 17.590 -4.209 4.790 1.00 98.38 245 ILE A N 1
ATOM 1911 C CA . ILE A 1 245 ? 17.276 -3.686 6.120 1.00 98.38 245 ILE A CA 1
ATOM 1912 C C . ILE A 1 245 ? 15.747 -3.660 6.249 1.00 98.38 245 ILE A C 1
ATOM 1914 O O . ILE A 1 245 ? 15.057 -3.149 5.365 1.00 98.38 245 ILE A O 1
ATOM 1918 N N . ALA A 1 246 ? 15.215 -4.239 7.324 1.00 97.44 246 ALA A N 1
ATOM 1919 C CA . ALA A 1 246 ? 13.785 -4.205 7.619 1.00 97.44 246 ALA A CA 1
ATOM 1920 C C . ALA A 1 246 ? 13.378 -2.843 8.197 1.00 97.44 246 ALA A C 1
ATOM 1922 O O . ALA A 1 246 ? 14.081 -2.305 9.054 1.00 97.44 246 ALA A O 1
ATOM 1923 N N . GLY A 1 247 ? 12.235 -2.318 7.758 1.00 92.00 247 GLY A N 1
ATOM 1924 C CA . GLY A 1 247 ? 11.508 -1.295 8.504 1.00 92.00 247 GLY A CA 1
ATOM 1925 C C . GLY A 1 247 ? 10.879 -1.856 9.781 1.00 92.00 247 GLY A C 1
ATOM 1926 O O . GLY A 1 247 ? 11.052 -3.032 10.119 1.00 92.00 247 GLY A O 1
ATOM 1927 N N . THR A 1 248 ? 10.135 -1.011 10.490 1.00 89.06 248 THR A N 1
ATOM 1928 C CA . THR A 1 248 ? 9.259 -1.442 11.586 1.00 89.06 248 THR A CA 1
ATOM 1929 C C . THR A 1 248 ? 8.230 -2.452 11.083 1.00 89.06 248 THR A C 1
ATOM 1931 O O . THR A 1 248 ? 7.905 -2.495 9.892 1.00 89.06 248 THR A O 1
ATOM 1934 N N . GLU A 1 249 ? 7.741 -3.301 11.987 1.00 87.00 249 GLU A N 1
ATOM 1935 C CA . GLU A 1 249 ? 6.593 -4.154 11.681 1.00 87.00 249 GLU A CA 1
ATOM 1936 C C . GLU A 1 249 ? 5.421 -3.249 11.315 1.00 87.00 249 GLU A C 1
ATOM 1938 O O . GLU A 1 249 ? 5.121 -2.299 12.044 1.00 87.00 249 GLU A O 1
ATOM 1943 N N . ALA A 1 250 ? 4.813 -3.501 10.155 1.00 69.00 250 ALA A N 1
ATOM 1944 C CA . ALA A 1 250 ? 3.662 -2.719 9.746 1.00 69.00 250 ALA A CA 1
ATOM 1945 C C . ALA A 1 250 ? 2.554 -2.928 10.786 1.00 69.00 250 ALA A C 1
ATOM 1947 O O . ALA A 1 250 ? 2.339 -4.070 11.216 1.00 69.00 250 ALA A O 1
ATOM 1948 N N . PRO A 1 251 ? 1.828 -1.870 11.188 1.00 59.44 251 PRO A N 1
ATOM 1949 C CA . PRO A 1 251 ? 0.600 -2.081 11.933 1.00 59.44 251 PRO A CA 1
ATOM 1950 C C . PRO A 1 251 ? -0.290 -3.034 11.117 1.00 59.44 251 PRO A C 1
ATOM 1952 O O . PRO A 1 251 ? -0.315 -2.920 9.886 1.00 59.44 251 PRO A O 1
ATOM 1955 N N . PRO A 1 252 ? -0.994 -3.985 11.761 1.00 58.88 252 PRO A N 1
ATOM 1956 C CA . PRO A 1 252 ? -1.908 -4.873 11.057 1.00 58.88 252 PRO A CA 1
ATOM 1957 C C . PRO A 1 252 ? -2.809 -4.042 10.136 1.00 58.88 252 PRO A C 1
ATOM 1959 O O . PRO A 1 252 ? -3.302 -3.003 10.591 1.00 58.88 252 PRO A O 1
ATOM 1962 N N . PRO A 1 253 ? -2.992 -4.433 8.859 1.00 55.62 253 PRO A N 1
ATOM 1963 C CA . PRO A 1 253 ? -3.777 -3.649 7.916 1.00 55.62 253 PRO A CA 1
ATOM 1964 C C . PRO A 1 253 ? -5.155 -3.405 8.523 1.00 55.62 253 PRO A C 1
ATOM 1966 O O . PRO A 1 253 ? -5.860 -4.366 8.814 1.00 55.62 253 PRO A O 1
ATOM 1969 N N . GLU A 1 254 ? -5.440 -2.124 8.779 1.00 56.28 254 GLU A N 1
ATOM 1970 C CA . GLU A 1 254 ? -6.647 -1.545 9.374 1.00 56.28 254 GLU A CA 1
ATOM 1971 C C . GLU A 1 254 ? -7.670 -2.591 9.830 1.00 56.28 254 GLU A C 1
ATOM 1973 O O . GLU A 1 254 ? -8.572 -3.008 9.101 1.00 56.28 254 GLU A O 1
ATOM 1978 N N . LEU A 1 255 ? -7.479 -3.060 11.061 1.00 59.22 255 LEU A N 1
ATOM 1979 C CA . LEU A 1 255 ? -8.443 -3.910 11.730 1.00 59.22 255 LEU A CA 1
ATOM 1980 C C . LEU A 1 255 ? -9.721 -3.096 11.873 1.00 59.22 255 LEU A C 1
ATOM 1982 O O . LEU A 1 255 ? -9.772 -2.191 12.702 1.00 59.22 255 LEU A O 1
ATOM 1986 N N . LEU A 1 256 ? -10.727 -3.397 11.047 1.00 62.59 256 LEU A N 1
ATOM 1987 C CA . LEU A 1 256 ? -12.085 -2.915 11.266 1.00 62.59 256 LEU A CA 1
ATOM 1988 C C . LEU A 1 256 ? -12.403 -3.132 12.746 1.00 62.59 256 LEU A C 1
ATOM 1990 O O . LEU A 1 256 ? -12.373 -4.274 13.216 1.00 62.59 256 LEU A O 1
ATOM 1994 N N . ASP A 1 257 ? -12.636 -2.038 13.468 1.00 75.94 257 ASP A N 1
ATOM 1995 C CA . ASP A 1 257 ? -12.858 -2.055 14.904 1.00 75.94 257 ASP A CA 1
ATOM 1996 C C . ASP A 1 257 ? -14.011 -3.031 15.183 1.00 75.94 257 ASP A C 1
ATOM 1998 O O . ASP A 1 257 ? -15.121 -2.846 14.666 1.00 75.94 257 ASP A O 1
ATOM 2002 N N . PRO A 1 258 ? -13.781 -4.120 15.939 1.00 82.00 258 PRO A N 1
ATOM 2003 C CA . PRO A 1 258 ? -14.827 -5.094 16.213 1.00 82.00 258 PRO A CA 1
ATOM 2004 C C . PRO A 1 258 ? -15.995 -4.488 17.007 1.00 82.00 258 PRO A C 1
ATOM 2006 O O . PRO A 1 258 ? -17.083 -5.075 17.006 1.00 82.00 258 PRO A O 1
ATOM 2009 N N . ALA A 1 259 ? -15.816 -3.317 17.628 1.00 85.88 259 ALA A N 1
ATOM 2010 C CA . ALA A 1 259 ? -16.882 -2.562 18.274 1.00 85.88 259 ALA A CA 1
ATOM 2011 C C . ALA A 1 259 ? -17.789 -1.810 17.280 1.00 85.88 259 ALA A C 1
ATOM 2013 O O . ALA A 1 259 ? -18.957 -1.587 17.592 1.00 85.88 259 ALA A O 1
ATOM 2014 N N . LEU A 1 260 ? -17.306 -1.484 16.073 1.00 86.88 260 LEU A N 1
ATOM 2015 C CA . LEU A 1 260 ? -18.049 -0.707 15.077 1.00 86.88 260 LEU A CA 1
ATOM 2016 C C . LEU A 1 260 ? -18.737 -1.586 14.034 1.00 86.88 260 LEU A C 1
ATOM 2018 O O . LEU A 1 260 ? -18.173 -2.546 13.495 1.00 86.88 260 LEU A O 1
ATOM 2022 N N . TRP A 1 261 ? -19.970 -1.221 13.712 1.00 88.00 261 TRP A N 1
ATOM 2023 C CA . TRP A 1 261 ? -20.685 -1.723 12.552 1.00 88.00 261 TRP A CA 1
ATOM 2024 C C . TRP A 1 261 ? -20.134 -1.082 11.278 1.00 88.00 261 TRP A C 1
ATOM 2026 O O . TRP A 1 261 ? -19.842 0.116 11.250 1.00 88.00 261 TRP A O 1
ATOM 2036 N N . TYR A 1 262 ? -20.073 -1.865 10.203 1.00 83.31 262 TYR A N 1
ATOM 2037 C CA . TYR A 1 262 ? -19.740 -1.417 8.847 1.00 83.31 262 TYR A CA 1
ATOM 2038 C C . TYR A 1 262 ? -20.846 -1.802 7.861 1.00 83.31 262 TYR A C 1
ATOM 2040 O O . TYR A 1 262 ? -21.681 -2.653 8.159 1.00 83.31 262 TYR A O 1
ATOM 2048 N N . GLN A 1 263 ? -20.855 -1.204 6.666 1.00 78.38 263 GLN A N 1
ATOM 2049 C CA . GLN A 1 263 ? -21.859 -1.509 5.630 1.00 78.38 263 GLN A CA 1
ATOM 2050 C C . GLN A 1 263 ? -21.833 -2.973 5.168 1.00 78.38 263 GLN A C 1
ATOM 2052 O O . GLN A 1 263 ? -22.831 -3.482 4.669 1.00 78.38 263 GLN A O 1
ATOM 2057 N N . SER A 1 264 ? -20.694 -3.648 5.329 1.00 73.12 264 SER A N 1
ATOM 2058 C CA . SER A 1 264 ? -20.531 -5.074 5.040 1.00 73.12 264 SER A CA 1
ATOM 2059 C C . SER A 1 264 ? -21.136 -5.990 6.102 1.00 73.12 264 SER A C 1
ATOM 2061 O O . SER A 1 264 ? -21.272 -7.187 5.858 1.00 73.12 264 SER A O 1
ATOM 2063 N N . ASP A 1 265 ? -21.426 -5.469 7.295 1.00 79.88 265 ASP A N 1
ATOM 2064 C CA . ASP A 1 265 ? -21.889 -6.281 8.411 1.00 79.88 265 ASP A CA 1
ATOM 2065 C C . ASP A 1 265 ? -23.390 -6.556 8.280 1.00 79.88 265 ASP A C 1
ATOM 2067 O O . ASP A 1 265 ? -24.187 -5.663 7.993 1.00 79.88 265 ASP A O 1
ATOM 2071 N N . ILE A 1 266 ? -23.780 -7.801 8.541 1.00 81.50 266 ILE A N 1
ATOM 2072 C CA . ILE A 1 266 ? -25.180 -8.221 8.582 1.00 81.50 266 ILE A CA 1
ATOM 2073 C C . ILE A 1 266 ? -25.499 -8.574 10.038 1.00 81.50 266 ILE A C 1
ATOM 2075 O O . ILE A 1 266 ? -24.983 -9.585 10.519 1.00 81.50 266 ILE A O 1
ATOM 2079 N N . PRO A 1 267 ? -26.317 -7.772 10.751 1.00 84.88 267 PRO A N 1
ATOM 2080 C CA . PRO A 1 267 ? -26.640 -8.035 12.147 1.00 84.88 267 PRO A CA 1
ATOM 2081 C C . PRO A 1 267 ? -27.279 -9.405 12.343 1.00 84.88 267 PRO A C 1
ATOM 2083 O O . PRO A 1 267 ? -28.326 -9.715 11.769 1.00 84.88 267 PRO A O 1
ATOM 2086 N N . THR A 1 268 ? -26.676 -10.218 13.203 1.00 87.00 268 THR A N 1
ATOM 2087 C CA . THR A 1 268 ? -27.283 -11.476 13.637 1.00 87.00 268 THR A CA 1
ATOM 2088 C C . THR A 1 268 ? -28.409 -11.216 14.642 1.00 87.00 268 THR A C 1
ATOM 2090 O O . THR A 1 268 ? -28.428 -10.208 15.352 1.00 87.00 268 THR A O 1
ATOM 2093 N N . ARG A 1 269 ? -29.334 -12.175 14.781 1.00 86.00 269 ARG A N 1
ATOM 2094 C CA . ARG A 1 269 ? -30.386 -12.147 15.817 1.00 86.00 269 ARG A CA 1
ATOM 2095 C C . ARG A 1 269 ? -29.799 -11.915 17.218 1.00 86.00 269 ARG A C 1
ATOM 2097 O O . ARG A 1 269 ? -30.333 -11.117 17.980 1.00 86.00 269 ARG A O 1
ATOM 2104 N N . GLY A 1 270 ? -28.687 -12.582 17.534 1.00 89.81 270 GLY A N 1
ATOM 2105 C CA . GLY A 1 270 ? -28.008 -12.452 18.824 1.00 89.81 270 GLY A CA 1
ATOM 2106 C C . GLY A 1 270 ? -27.427 -11.058 19.068 1.00 89.81 270 GLY A C 1
ATOM 2107 O O . GLY A 1 270 ? -27.498 -10.561 20.192 1.00 89.81 270 GLY A O 1
ATOM 2108 N N . GLU A 1 271 ? -26.902 -10.400 18.031 1.00 91.25 271 GLU A N 1
ATOM 2109 C CA . GLU A 1 271 ? -26.413 -9.020 18.129 1.00 91.25 271 GLU A CA 1
ATOM 2110 C C . GLU A 1 271 ? -27.549 -8.015 18.317 1.00 91.25 271 GLU A C 1
ATOM 2112 O O . GLU A 1 271 ? -27.426 -7.123 19.154 1.00 91.25 271 GLU A O 1
ATOM 2117 N N . ILE A 1 272 ? -28.670 -8.181 17.609 1.00 90.69 272 ILE A N 1
ATOM 2118 C CA . ILE A 1 272 ? -29.852 -7.330 17.803 1.00 90.69 272 ILE A CA 1
ATOM 2119 C C . ILE A 1 272 ? -30.418 -7.507 19.218 1.00 90.69 272 ILE A C 1
ATOM 2121 O O . ILE A 1 272 ? -30.664 -6.524 19.916 1.00 90.69 272 ILE A O 1
ATOM 2125 N N . ASP A 1 273 ? -30.555 -8.748 19.692 1.00 93.19 273 ASP A N 1
ATOM 2126 C CA . ASP A 1 273 ? -31.032 -9.019 21.051 1.00 93.19 273 ASP A CA 1
ATOM 2127 C C . ASP A 1 273 ? -30.012 -8.579 22.124 1.00 93.19 273 ASP A C 1
ATOM 2129 O O . ASP A 1 273 ? -30.393 -8.294 23.258 1.00 93.19 273 ASP A O 1
ATOM 2133 N N . ARG A 1 274 ? -28.711 -8.488 21.807 1.00 95.12 274 ARG A N 1
ATOM 2134 C CA . ARG A 1 274 ? -27.709 -7.839 22.677 1.00 95.12 274 ARG A CA 1
ATOM 2135 C C . ARG A 1 274 ? -27.957 -6.334 22.772 1.00 95.12 274 ARG A C 1
ATOM 2137 O O . ARG A 1 274 ? -27.965 -5.813 23.882 1.00 95.12 274 ARG A O 1
ATOM 2144 N N . ILE A 1 275 ? -28.176 -5.653 21.646 1.00 94.88 275 ILE A N 1
ATOM 2145 C CA . ILE A 1 275 ? -28.462 -4.210 21.625 1.00 94.88 275 ILE A CA 1
ATOM 2146 C C . ILE A 1 275 ? -29.711 -3.906 22.459 1.00 94.88 275 ILE A C 1
ATOM 2148 O O . ILE A 1 275 ? -29.656 -3.066 23.353 1.00 94.88 275 ILE A O 1
ATOM 2152 N N . ARG A 1 276 ? -30.802 -4.650 22.230 1.00 95.00 276 ARG A N 1
ATOM 2153 C CA . ARG A 1 276 ? -32.055 -4.542 22.999 1.00 95.00 276 ARG A CA 1
ATOM 2154 C C . ARG A 1 276 ? -31.811 -4.695 24.507 1.00 95.00 276 ARG A C 1
ATOM 2156 O O . ARG A 1 276 ? -32.179 -3.814 25.278 1.00 95.00 276 ARG A O 1
ATOM 2163 N N . ARG A 1 277 ? -31.076 -5.742 24.913 1.00 96.88 277 ARG A N 1
ATOM 2164 C CA . ARG A 1 277 ? -30.734 -5.990 26.327 1.00 96.88 277 ARG A CA 1
ATOM 2165 C C . ARG A 1 277 ? -29.902 -4.880 26.948 1.00 96.88 277 ARG A C 1
ATOM 2167 O O . ARG A 1 277 ? -30.067 -4.604 28.131 1.00 96.88 277 ARG A O 1
ATOM 2174 N N . ASN A 1 278 ? -29.006 -4.254 26.188 1.00 97.69 278 ASN A N 1
ATOM 2175 C CA . ASN A 1 278 ? -28.220 -3.145 26.716 1.00 97.69 278 ASN A CA 1
ATOM 2176 C C . ASN A 1 278 ? -29.100 -1.926 27.025 1.00 97.69 278 ASN A C 1
ATOM 2178 O O . ASN A 1 278 ? -28.895 -1.287 28.055 1.00 97.69 278 ASN A O 1
ATOM 2182 N N . VAL A 1 279 ? -30.082 -1.621 26.170 1.00 96.50 279 VAL A N 1
ATOM 2183 C CA . VAL A 1 279 ? -31.029 -0.519 26.409 1.00 96.50 279 VAL A CA 1
ATOM 2184 C C . VAL A 1 279 ? -31.923 -0.828 27.620 1.00 96.50 279 VAL A C 1
ATOM 2186 O O . VAL A 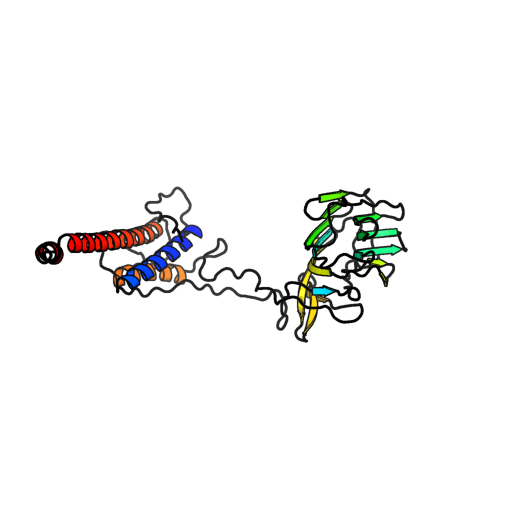1 279 ? -32.040 0.012 28.512 1.00 96.50 279 VAL A O 1
ATOM 2189 N N . ASP A 1 280 ? -32.433 -2.060 27.740 1.00 95.75 280 ASP A N 1
ATOM 2190 C CA . ASP A 1 280 ? -33.163 -2.515 28.941 1.00 95.75 280 ASP A CA 1
ATOM 2191 C C . ASP A 1 280 ? -32.304 -2.436 30.218 1.00 95.75 280 ASP A C 1
ATOM 2193 O O . ASP A 1 280 ? -32.783 -2.067 31.296 1.00 95.75 280 ASP A O 1
ATOM 2197 N N . ALA A 1 281 ? -31.012 -2.765 30.120 1.00 96.50 281 ALA A N 1
ATOM 2198 C CA . ALA A 1 281 ? -30.088 -2.703 31.249 1.00 96.50 281 ALA A CA 1
ATOM 2199 C C . ALA A 1 281 ? -29.856 -1.265 31.731 1.00 96.50 281 ALA A C 1
ATOM 2201 O O . ALA A 1 281 ? -29.684 -1.055 32.934 1.00 96.50 281 ALA A O 1
ATOM 2202 N N . LEU A 1 282 ? -29.877 -0.276 30.829 1.00 96.75 282 LEU A N 1
ATOM 2203 C CA . LEU A 1 282 ? -29.822 1.137 31.211 1.00 96.75 282 LEU A CA 1
ATOM 2204 C C . LEU A 1 282 ? -31.066 1.551 31.998 1.00 96.75 282 LEU A C 1
ATOM 2206 O O . LEU A 1 282 ? -30.928 2.197 33.034 1.00 96.75 282 LEU A O 1
ATOM 2210 N N . GLN A 1 283 ? -32.260 1.146 31.556 1.00 94.75 283 GLN A N 1
ATOM 2211 C CA . GLN A 1 283 ? -33.497 1.416 32.294 1.00 94.75 283 GLN A CA 1
ATOM 2212 C C . GLN A 1 283 ? -33.469 0.767 33.677 1.00 94.75 283 GLN A C 1
ATOM 2214 O O . GLN A 1 283 ? -33.684 1.439 34.684 1.00 94.75 283 GLN A O 1
ATOM 2219 N N . THR A 1 284 ? -33.136 -0.525 33.721 1.00 93.62 284 THR A N 1
ATOM 2220 C CA . THR A 1 284 ? -33.053 -1.310 34.960 1.00 93.62 284 THR A CA 1
ATOM 2221 C C . THR A 1 284 ? -32.054 -0.698 35.941 1.00 93.62 284 THR A C 1
ATOM 2223 O O . THR A 1 284 ? -32.307 -0.649 37.142 1.00 93.62 284 THR A O 1
ATOM 2226 N N . GLY A 1 285 ? -30.916 -0.225 35.427 1.00 91.44 285 GLY A N 1
ATOM 2227 C CA . GLY A 1 285 ? -29.870 0.408 36.220 1.00 91.44 285 GLY A CA 1
ATOM 2228 C C . GLY A 1 285 ? -30.205 1.824 36.684 1.00 91.44 285 GLY A C 1
ATOM 2229 O O . GLY A 1 285 ? -29.595 2.282 37.645 1.00 91.44 285 GLY A O 1
ATOM 2230 N N . PHE A 1 286 ? -31.142 2.512 36.025 1.00 93.25 286 PHE A N 1
ATOM 2231 C CA . PHE A 1 286 ? -31.502 3.901 36.308 1.00 93.25 286 PHE A CA 1
ATOM 2232 C C . PHE A 1 286 ? -32.846 4.026 37.037 1.00 93.25 286 PHE A C 1
ATOM 2234 O O . PHE A 1 286 ? -32.870 4.269 38.243 1.00 93.25 286 PHE A O 1
ATOM 2241 N N . ALA A 1 287 ? -33.959 3.907 36.309 1.00 87.62 287 ALA A N 1
ATOM 2242 C CA . ALA A 1 287 ? -35.316 4.060 36.822 1.00 87.62 287 ALA A CA 1
ATOM 2243 C C . ALA A 1 287 ? -36.357 3.602 35.785 1.00 87.62 287 ALA A C 1
ATOM 2245 O O . ALA A 1 287 ? -36.145 3.706 34.577 1.00 87.62 287 ALA A O 1
ATOM 2246 N N . ASN A 1 288 ? -37.536 3.194 36.265 1.00 88.88 288 ASN A N 1
ATOM 2247 C CA . ASN A 1 288 ? -38.695 2.936 35.410 1.00 88.88 288 ASN A CA 1
ATOM 2248 C C . ASN A 1 288 ? -39.290 4.263 34.920 1.00 88.88 288 ASN A C 1
ATOM 2250 O O . ASN A 1 288 ? -39.953 4.973 35.679 1.00 88.88 288 ASN A O 1
ATOM 2254 N N . LEU A 1 289 ? -39.038 4.594 33.654 1.00 90.38 289 LEU A N 1
ATOM 2255 C CA . LEU A 1 289 ? -39.526 5.820 33.024 1.00 90.38 289 LEU A CA 1
ATOM 2256 C C . LEU A 1 289 ? -40.972 5.651 32.519 1.00 90.38 289 LEU A C 1
ATOM 2258 O O . LEU A 1 289 ? -41.301 4.601 31.966 1.00 90.38 289 LEU A O 1
ATOM 2262 N N . PRO A 1 290 ? -41.845 6.662 32.688 1.00 87.94 290 PRO A N 1
ATOM 2263 C CA . PRO A 1 290 ? -43.270 6.558 32.356 1.00 87.94 290 PRO A CA 1
ATOM 2264 C C . PRO A 1 290 ? -43.566 6.535 30.848 1.00 87.94 290 PRO A C 1
ATOM 2266 O O . PRO A 1 290 ? -44.639 6.101 30.442 1.00 87.94 290 PRO A O 1
ATOM 2269 N N . ASP A 1 291 ? -42.639 7.021 30.026 1.00 89.50 291 ASP A N 1
ATOM 2270 C CA . ASP A 1 291 ? -42.741 7.170 28.572 1.00 89.50 291 ASP A CA 1
ATOM 2271 C C . ASP A 1 291 ? -41.820 6.207 27.803 1.00 89.50 291 ASP A C 1
ATOM 2273 O O . ASP A 1 291 ? -41.469 6.464 26.646 1.00 89.50 291 ASP A O 1
ATOM 2277 N N . TRP A 1 292 ? -41.447 5.103 28.458 1.00 93.50 292 TRP A N 1
ATOM 2278 C CA . TRP A 1 292 ? -40.675 4.011 27.874 1.00 93.50 292 TRP A CA 1
ATOM 2279 C C . TRP A 1 292 ? -41.472 3.287 26.788 1.00 93.50 292 TRP A C 1
ATOM 2281 O O . TRP A 1 292 ? -42.627 2.902 27.004 1.00 93.50 292 TRP A O 1
ATOM 2291 N N . ARG A 1 293 ? -40.863 3.087 25.620 1.00 94.06 293 ARG A N 1
ATOM 2292 C CA . ARG A 1 293 ? -41.461 2.334 24.516 1.00 94.06 293 ARG A CA 1
ATOM 2293 C C . ARG A 1 293 ? -41.117 0.850 24.663 1.00 94.06 293 ARG A C 1
ATOM 2295 O O . ARG A 1 293 ? -40.043 0.468 25.104 1.00 94.06 293 ARG A O 1
ATOM 2302 N N . GLU A 1 294 ? -42.061 -0.024 24.324 1.00 89.94 294 GLU A N 1
ATOM 2303 C CA . GLU A 1 294 ? -41.839 -1.467 24.448 1.00 89.94 294 GLU A CA 1
ATOM 2304 C C . GLU A 1 294 ? -40.732 -1.943 23.490 1.00 89.94 294 GLU A C 1
ATOM 2306 O O . GLU A 1 294 ? -40.824 -1.765 22.271 1.00 89.94 294 GLU A O 1
ATOM 2311 N N . ILE A 1 295 ? -39.706 -2.600 24.040 1.00 91.38 295 ILE A N 1
ATOM 2312 C CA . ILE A 1 295 ? -38.641 -3.244 23.268 1.00 91.38 295 ILE A CA 1
ATOM 2313 C C . ILE A 1 295 ? -39.068 -4.676 22.925 1.00 91.38 295 ILE A C 1
ATOM 2315 O O . ILE A 1 295 ? -39.091 -5.574 23.765 1.00 91.38 295 ILE A O 1
ATOM 2319 N N . LEU A 1 296 ? -39.406 -4.904 21.655 1.00 88.50 296 LEU A N 1
ATOM 2320 C CA . LEU A 1 296 ? -39.894 -6.198 21.175 1.00 88.50 296 LEU A CA 1
ATOM 2321 C C . LEU A 1 296 ? -38.748 -7.186 20.903 1.00 88.50 296 LEU A C 1
ATOM 2323 O O . LEU A 1 296 ? -37.898 -6.940 20.050 1.00 88.50 296 LEU A O 1
ATOM 2327 N N . TYR A 1 297 ? -38.789 -8.362 21.538 1.00 90.19 297 TYR A N 1
ATOM 2328 C CA . TYR A 1 297 ? -37.840 -9.470 21.329 1.00 90.19 297 TYR A CA 1
ATOM 2329 C C . TYR A 1 297 ? -38.362 -10.518 20.337 1.00 90.19 297 TYR A C 1
ATOM 2331 O O . TYR A 1 297 ? -38.554 -11.694 20.655 1.00 90.19 297 TYR A O 1
ATOM 2339 N N . ASN A 1 298 ? -38.601 -10.101 19.097 1.00 84.19 298 ASN A N 1
ATOM 2340 C CA . ASN A 1 298 ? -39.126 -10.967 18.042 1.00 84.19 298 ASN A CA 1
ATOM 2341 C C . ASN A 1 298 ? -38.137 -11.126 16.866 1.00 84.19 298 ASN A C 1
ATOM 2343 O O . ASN A 1 298 ? -37.020 -10.607 16.883 1.00 84.19 298 ASN A O 1
ATOM 2347 N N . ASN A 1 299 ? -38.551 -11.895 15.852 1.00 78.19 299 ASN A N 1
ATOM 2348 C CA . ASN A 1 299 ? -37.783 -12.138 14.622 1.00 78.19 299 ASN A CA 1
ATOM 2349 C C . ASN A 1 299 ? -37.850 -10.974 13.618 1.00 78.19 299 ASN A C 1
ATOM 2351 O O . ASN A 1 299 ? -37.358 -11.116 12.501 1.00 78.19 299 ASN A O 1
ATOM 2355 N N . THR A 1 300 ? -38.498 -9.863 13.969 1.00 79.06 300 THR A N 1
ATOM 2356 C CA . THR A 1 300 ? -38.601 -8.696 13.095 1.00 79.06 300 THR A CA 1
ATOM 2357 C C . THR A 1 300 ? -37.681 -7.601 13.592 1.00 79.06 300 THR A C 1
ATOM 2359 O O . THR A 1 300 ? -37.277 -7.577 14.755 1.00 79.06 300 THR A O 1
ATOM 2362 N N . VAL A 1 301 ? -37.321 -6.727 12.662 1.00 74.69 301 VAL A N 1
ATOM 2363 C CA . VAL A 1 301 ? -36.483 -5.564 12.894 1.00 74.69 301 VAL A CA 1
ATOM 2364 C C . VAL A 1 301 ? -36.987 -4.484 11.941 1.00 74.69 301 VAL A C 1
ATOM 2366 O O . VAL A 1 301 ? -36.650 -4.491 10.761 1.00 74.69 301 VAL A O 1
ATOM 2369 N N . ASP A 1 302 ? -37.862 -3.607 12.430 1.00 79.25 302 ASP A N 1
ATOM 2370 C CA . ASP A 1 302 ? -38.465 -2.532 11.635 1.00 79.25 302 ASP A CA 1
ATOM 2371 C C . ASP A 1 302 ? -38.117 -1.141 12.186 1.00 79.25 302 ASP A C 1
ATOM 2373 O O . ASP A 1 302 ? -37.509 -0.987 13.250 1.00 79.25 302 ASP A O 1
ATOM 2377 N N . PHE A 1 303 ? -38.486 -0.102 11.433 1.00 76.62 303 PHE A N 1
ATOM 2378 C CA . PHE A 1 303 ? -38.214 1.284 11.812 1.00 76.62 303 PHE A CA 1
ATOM 2379 C C . PHE A 1 303 ? -38.927 1.692 13.110 1.00 76.62 303 PHE A C 1
ATOM 2381 O O . PHE A 1 303 ? -38.418 2.550 13.826 1.00 76.62 303 PHE A O 1
ATOM 2388 N N . GLY A 1 304 ? -40.074 1.087 13.436 1.00 82.62 304 GLY A N 1
ATOM 2389 C CA . GLY A 1 304 ? -40.792 1.332 14.685 1.00 82.62 304 GLY A CA 1
ATOM 2390 C C . GLY A 1 304 ? -39.997 0.830 15.887 1.00 82.62 304 GLY A C 1
ATOM 2391 O O . GLY A 1 304 ? -39.815 1.565 16.856 1.00 82.62 304 GLY A O 1
ATOM 2392 N N . GLN A 1 305 ? -39.434 -0.373 15.781 1.00 87.00 305 GLN A N 1
ATOM 2393 C CA . GLN A 1 305 ? -38.558 -0.942 16.807 1.00 87.00 305 GLN A CA 1
ATOM 2394 C C . GLN A 1 305 ? -37.249 -0.159 16.960 1.00 87.00 305 GLN A C 1
ATOM 2396 O O . GLN A 1 305 ? -36.808 0.089 18.078 1.00 87.00 305 GLN A O 1
ATOM 2401 N N . ALA A 1 306 ? -36.641 0.283 15.857 1.00 84.69 306 ALA A N 1
ATOM 2402 C CA . ALA A 1 306 ? -35.465 1.151 15.911 1.00 84.69 306 ALA A CA 1
ATOM 2403 C C . ALA A 1 306 ? -35.768 2.512 16.565 1.00 84.69 306 ALA A C 1
ATOM 2405 O O . ALA A 1 306 ? -35.001 2.997 17.395 1.00 84.69 306 ALA A O 1
ATOM 2406 N N . ASN A 1 307 ? -36.915 3.111 16.223 1.00 88.06 307 ASN A N 1
ATOM 2407 C CA . ASN A 1 307 ? -37.381 4.353 16.836 1.00 88.06 307 ASN A CA 1
ATOM 2408 C C . ASN A 1 307 ? -37.634 4.190 18.339 1.00 88.06 307 ASN A C 1
ATOM 2410 O O . ASN A 1 307 ? -37.449 5.161 19.065 1.00 88.06 307 ASN A O 1
ATOM 2414 N N . ALA A 1 308 ? -38.076 3.015 18.800 1.00 91.62 308 ALA A N 1
ATOM 2415 C CA . ALA A 1 308 ? -38.243 2.740 20.226 1.00 91.62 308 ALA A CA 1
ATOM 2416 C C . ALA A 1 308 ? -36.898 2.826 20.961 1.00 91.62 308 ALA A C 1
ATOM 2418 O O . ALA A 1 308 ? -36.763 3.643 21.863 1.00 91.62 308 ALA A O 1
ATOM 2419 N N . LEU A 1 309 ? -35.871 2.116 20.476 1.00 93.50 309 LEU A N 1
ATOM 2420 C CA . LEU A 1 309 ? -34.538 2.119 21.093 1.00 93.50 309 LEU A CA 1
ATOM 2421 C C . LEU A 1 309 ? -33.948 3.531 21.227 1.00 93.50 309 LEU A C 1
ATOM 2423 O O . LEU A 1 309 ? -33.488 3.919 22.297 1.00 93.50 309 LEU A O 1
ATOM 2427 N N . GLU A 1 310 ? -33.961 4.322 20.153 1.00 93.50 310 GLU A N 1
ATOM 2428 C CA . GLU A 1 310 ? -33.394 5.676 20.202 1.00 93.50 310 GLU A CA 1
ATOM 2429 C C . GLU A 1 310 ? -34.251 6.664 20.993 1.00 93.50 310 GLU A C 1
ATOM 2431 O O . GLU A 1 310 ? -33.706 7.579 21.611 1.00 93.50 310 GLU A O 1
ATOM 2436 N N . TRP A 1 311 ? -35.575 6.488 21.004 1.00 94.62 311 TRP A N 1
ATOM 2437 C CA . TRP A 1 311 ? -36.454 7.264 21.875 1.00 94.62 311 TRP A CA 1
ATOM 2438 C C . TRP A 1 311 ? -36.107 7.022 23.340 1.00 94.62 311 TRP A C 1
ATOM 2440 O O . TRP A 1 311 ? -35.892 7.974 24.086 1.00 94.62 311 TRP A O 1
ATOM 2450 N N . ASP A 1 312 ? -35.997 5.758 23.731 1.00 96.38 312 ASP A N 1
ATOM 2451 C CA . ASP A 1 312 ? -35.750 5.340 25.106 1.00 96.38 312 ASP A CA 1
ATOM 2452 C C . ASP A 1 312 ? -34.380 5.806 25.618 1.00 96.38 312 ASP A C 1
ATOM 2454 O O . ASP A 1 312 ? -34.273 6.334 26.729 1.00 96.38 312 ASP A O 1
ATOM 2458 N N . LEU A 1 313 ? -33.345 5.745 24.771 1.00 96.81 313 LEU A N 1
ATOM 2459 C CA . LEU A 1 313 ? -32.039 6.351 25.057 1.00 96.81 313 LEU A CA 1
ATOM 2460 C C . LEU A 1 313 ? -32.154 7.867 25.297 1.00 96.81 313 LEU A C 1
ATOM 2462 O O . LEU A 1 313 ? -31.579 8.392 26.256 1.00 96.81 313 LEU A O 1
ATOM 2466 N N . GLN A 1 314 ? -32.939 8.579 24.479 1.00 95.69 314 GLN A N 1
ATOM 2467 C CA . GLN A 1 314 ? -33.180 10.011 24.679 1.00 95.69 314 GLN A CA 1
ATOM 2468 C C . GLN A 1 314 ? -33.932 10.269 25.991 1.00 95.69 314 GLN A C 1
ATOM 2470 O O . GLN A 1 314 ? -33.607 11.223 26.698 1.00 95.69 314 GLN A O 1
ATOM 2475 N N . ARG A 1 315 ? -34.915 9.431 26.349 1.00 95.38 315 ARG A N 1
ATOM 2476 C CA . ARG A 1 315 ? -35.665 9.578 27.606 1.00 95.38 315 ARG A CA 1
ATOM 2477 C C . ARG A 1 315 ? -34.752 9.413 28.817 1.00 95.38 315 ARG A C 1
ATOM 2479 O O . ARG A 1 315 ? -34.815 10.244 29.720 1.00 95.38 315 ARG A O 1
ATOM 2486 N N . ILE A 1 316 ? -33.867 8.412 28.822 1.00 95.50 316 ILE A N 1
ATOM 2487 C CA . ILE A 1 316 ? -32.875 8.242 29.898 1.00 95.50 316 ILE A CA 1
ATOM 2488 C C . ILE A 1 316 ? -32.018 9.501 30.031 1.00 95.50 316 ILE A C 1
ATOM 2490 O O . ILE A 1 316 ? -31.860 10.017 31.136 1.00 95.50 316 ILE A O 1
ATOM 2494 N N . TYR A 1 317 ? -31.508 10.027 28.914 1.00 95.50 317 TYR A N 1
ATOM 2495 C CA . TYR A 1 317 ? -30.710 11.252 28.919 1.00 95.50 317 TYR A CA 1
ATOM 2496 C C . TYR A 1 317 ? -31.474 12.451 29.504 1.00 95.50 317 TYR A C 1
ATOM 2498 O O . TYR A 1 317 ? -30.963 13.144 30.387 1.00 95.50 317 TYR A O 1
ATOM 2506 N N . ASP A 1 318 ? -32.700 12.686 29.033 1.00 94.38 318 ASP A N 1
ATOM 2507 C CA . ASP A 1 318 ? -33.527 13.826 29.438 1.00 94.38 318 ASP A CA 1
ATOM 2508 C C . ASP A 1 318 ? -33.883 13.759 30.929 1.00 94.38 318 ASP A C 1
ATOM 2510 O O . ASP A 1 318 ? -33.684 14.732 31.662 1.00 94.38 318 ASP A O 1
ATOM 2514 N N . TRP A 1 319 ? -34.352 12.599 31.398 1.00 94.12 319 TRP A N 1
ATOM 2515 C CA . TRP A 1 319 ? -34.714 12.387 32.800 1.00 94.12 319 TRP A CA 1
ATOM 2516 C C . TRP A 1 319 ? -33.504 12.476 33.726 1.00 94.12 319 TRP A C 1
ATOM 2518 O O . TRP A 1 319 ? -33.580 13.133 34.765 1.00 94.12 319 TRP A O 1
ATOM 2528 N N . MET A 1 320 ? -32.370 11.886 33.338 1.00 92.62 320 MET A N 1
ATOM 2529 C CA . MET A 1 320 ? -31.119 12.001 34.089 1.00 92.62 320 MET A CA 1
ATOM 2530 C C . MET A 1 320 ? -30.712 13.471 34.253 1.00 92.62 320 MET A C 1
ATOM 2532 O O . MET A 1 320 ? -30.438 13.915 35.370 1.00 92.62 320 MET A O 1
ATOM 2536 N N . ASN A 1 321 ? -30.731 14.258 33.173 1.00 91.50 321 ASN A N 1
ATOM 2537 C CA . ASN A 1 321 ? -30.392 15.681 33.243 1.00 91.50 321 ASN A CA 1
ATOM 2538 C C . ASN A 1 321 ? -31.400 16.486 34.072 1.00 91.50 321 ASN A C 1
ATOM 2540 O O . ASN A 1 321 ? -30.993 17.351 34.850 1.00 91.50 321 ASN A O 1
ATOM 2544 N N . ALA A 1 322 ? -32.698 16.198 33.949 1.00 90.81 322 ALA A N 1
ATOM 2545 C CA . ALA A 1 322 ? -33.735 16.850 34.745 1.00 90.81 322 ALA A CA 1
ATOM 2546 C C . ALA A 1 322 ? -33.563 16.565 36.246 1.00 90.81 322 ALA A C 1
ATOM 2548 O O . ALA A 1 322 ? -33.655 17.485 37.061 1.00 90.81 322 ALA A O 1
ATOM 2549 N N . MET A 1 323 ? -33.243 15.320 36.616 1.00 88.00 323 MET A N 1
ATOM 2550 C CA . MET A 1 323 ? -32.939 14.949 38.000 1.00 88.00 323 MET A CA 1
ATOM 2551 C C . MET A 1 323 ? -31.718 15.710 38.515 1.00 88.00 323 MET A C 1
ATOM 2553 O O . MET A 1 323 ? -31.804 16.365 39.554 1.00 88.00 323 MET A O 1
ATOM 2557 N N . VAL A 1 324 ? -30.605 15.694 37.775 1.00 86.75 324 VAL A N 1
ATOM 2558 C CA . VAL A 1 324 ? -29.386 16.432 38.148 1.00 86.75 324 VAL A CA 1
ATOM 2559 C C . VAL A 1 324 ? -29.688 17.923 38.341 1.00 86.75 324 VAL A C 1
ATOM 2561 O O . VAL A 1 324 ? -29.318 18.497 39.366 1.00 86.75 324 VAL A O 1
ATOM 2564 N N . ALA A 1 325 ? -30.423 18.543 37.415 1.00 86.00 325 ALA A N 1
ATOM 2565 C CA . ALA A 1 325 ? -30.817 19.947 37.510 1.00 86.00 325 ALA A CA 1
ATOM 2566 C C . ALA A 1 325 ? -31.706 20.233 38.736 1.00 86.00 325 ALA A C 1
ATOM 2568 O O . ALA A 1 325 ? -31.509 21.243 39.421 1.00 86.00 325 ALA A O 1
ATOM 2569 N N . ALA A 1 326 ? -32.643 19.340 39.064 1.00 84.12 326 ALA A N 1
ATOM 2570 C CA . ALA A 1 326 ? -33.494 19.460 40.248 1.00 84.12 326 ALA A CA 1
ATOM 2571 C C . ALA A 1 326 ? -32.692 19.361 41.560 1.00 84.12 326 ALA A C 1
ATOM 2573 O O . ALA A 1 326 ? -32.968 20.087 42.517 1.00 84.12 326 ALA A O 1
ATOM 2574 N N . PHE A 1 327 ? -31.661 18.511 41.616 1.00 76.31 327 PHE A N 1
ATOM 2575 C CA . PHE A 1 327 ? -30.785 18.419 42.790 1.00 76.31 327 PHE A CA 1
ATOM 2576 C C . PHE A 1 327 ? -29.852 19.631 42.925 1.00 76.31 327 PHE A C 1
ATOM 2578 O O . PHE A 1 327 ? -29.682 20.145 44.034 1.00 76.31 327 PHE A O 1
ATOM 2585 N N . LEU A 1 328 ? -29.302 20.141 41.818 1.00 72.25 328 LEU A N 1
ATOM 2586 C CA . LEU A 1 328 ? -28.441 21.333 41.823 1.00 72.25 328 LEU A CA 1
ATOM 2587 C C . LEU A 1 328 ? -29.205 22.610 42.212 1.00 72.25 328 LEU A C 1
ATOM 2589 O O . LEU A 1 328 ? -28.723 23.397 43.026 1.00 72.25 328 LEU A O 1
ATOM 2593 N N . THR A 1 329 ? -30.424 22.798 41.699 1.00 58.84 329 THR A N 1
ATOM 2594 C CA . THR A 1 329 ? -31.288 23.935 42.085 1.00 58.84 329 THR A CA 1
ATOM 2595 C C . THR A 1 329 ? -31.678 23.893 43.562 1.00 58.84 329 THR A C 1
ATOM 2597 O O . THR A 1 329 ? -31.797 24.940 44.199 1.00 58.84 329 THR A O 1
ATOM 2600 N N . ARG A 1 330 ? -31.811 22.696 44.151 1.00 54.31 330 ARG A N 1
ATOM 2601 C CA . ARG A 1 330 ? -32.042 22.540 45.592 1.00 54.31 330 ARG A CA 1
ATOM 2602 C C . ARG A 1 330 ? -30.838 22.971 46.428 1.00 54.31 330 ARG A C 1
ATOM 2604 O O . ARG A 1 330 ? -31.053 23.625 47.442 1.00 54.31 330 ARG A O 1
ATOM 2611 N N . GLN A 1 331 ? -29.603 22.662 46.012 1.00 52.81 331 GLN A N 1
ATOM 2612 C CA . GLN A 1 331 ? -28.387 23.094 46.725 1.00 52.81 331 GLN A CA 1
ATOM 2613 C C . GLN A 1 331 ? -28.284 24.623 46.816 1.00 52.81 331 GLN A C 1
ATOM 2615 O O . GLN A 1 331 ? -28.039 25.141 47.905 1.00 52.81 331 GLN A O 1
ATOM 2620 N N . ALA A 1 332 ? -28.576 25.337 45.724 1.00 50.97 332 ALA A N 1
ATOM 2621 C CA . ALA A 1 332 ? -28.567 26.804 45.683 1.00 50.97 332 ALA A CA 1
ATOM 2622 C C . ALA A 1 332 ? -29.619 27.469 46.601 1.00 50.97 332 ALA A C 1
ATOM 2624 O O . ALA A 1 332 ? -29.453 28.622 46.986 1.00 50.97 332 ALA A O 1
ATOM 2625 N N . ASN A 1 333 ? -30.675 26.739 46.987 1.00 52.16 333 ASN A N 1
ATOM 2626 C CA . ASN A 1 333 ? -31.792 27.232 47.802 1.00 52.16 333 ASN A CA 1
ATOM 2627 C C . ASN A 1 333 ? -31.888 26.551 49.184 1.00 52.16 333 ASN A C 1
ATOM 2629 O O . ASN A 1 333 ? -32.943 26.575 49.821 1.00 52.16 333 ASN A O 1
ATOM 2633 N N . THR A 1 334 ? -30.815 25.915 49.666 1.00 53.84 334 THR A N 1
ATOM 2634 C CA . THR A 1 334 ? -30.797 25.332 51.018 1.00 53.84 334 THR A CA 1
ATOM 2635 C C . THR A 1 334 ? -30.491 26.377 52.099 1.00 53.84 334 THR A C 1
ATOM 2637 O O . THR A 1 334 ? -29.666 27.271 51.913 1.00 53.84 334 THR A O 1
ATOM 2640 N N . ILE A 1 335 ? -31.103 26.216 53.282 1.00 52.31 335 ILE A N 1
ATOM 2641 C CA . ILE A 1 335 ? -30.872 27.052 54.482 1.00 52.31 335 ILE A CA 1
ATOM 2642 C C . ILE A 1 335 ? -29.378 27.094 54.865 1.00 52.31 335 ILE A C 1
ATOM 2644 O O . ILE A 1 335 ? -28.910 28.094 55.399 1.00 52.31 335 ILE A O 1
ATOM 2648 N N . PHE A 1 336 ? -28.600 26.058 54.528 1.00 48.56 336 PHE A N 1
ATOM 2649 C CA . PHE A 1 336 ? -27.152 26.019 54.756 1.00 48.56 336 PHE A CA 1
ATOM 2650 C C . PHE A 1 336 ? -26.374 27.110 53.993 1.00 48.56 336 PHE A C 1
ATOM 2652 O O . PHE A 1 336 ? -25.364 27.584 54.508 1.00 48.56 336 PHE A O 1
ATOM 2659 N N . MET A 1 337 ? -26.853 27.579 52.832 1.00 51.03 337 MET A N 1
ATOM 2660 C CA . MET A 1 337 ? -26.261 28.731 52.131 1.00 51.03 337 MET A CA 1
ATOM 2661 C C . MET A 1 337 ? -26.750 30.079 52.686 1.00 51.03 337 MET A C 1
ATOM 2663 O O . MET A 1 337 ? -25.960 31.014 52.783 1.00 51.03 337 MET A O 1
ATOM 2667 N N . GLN A 1 338 ? -28.014 30.185 53.118 1.00 49.72 338 GLN A N 1
ATOM 2668 C CA . GLN A 1 338 ? -28.540 31.413 53.742 1.00 49.72 338 GLN A CA 1
ATOM 2669 C C . GLN A 1 338 ? -27.964 31.665 55.149 1.00 49.72 338 GLN A C 1
ATOM 2671 O O . GLN A 1 338 ? -27.735 32.813 55.518 1.00 49.72 338 GLN A O 1
ATOM 2676 N N . ALA A 1 339 ? -27.661 30.614 55.918 1.00 47.38 339 ALA A N 1
ATOM 2677 C CA . ALA A 1 339 ? -27.032 30.729 57.237 1.00 47.38 339 ALA A CA 1
ATOM 2678 C C . ALA A 1 339 ? -25.509 30.972 57.165 1.00 47.38 339 ALA A C 1
ATOM 2680 O O . ALA A 1 339 ? -24.950 31.619 58.049 1.00 47.38 339 ALA A O 1
ATOM 2681 N N . GLY A 1 340 ? -24.838 30.524 56.095 1.00 47.12 340 GLY A N 1
ATOM 2682 C CA . GLY A 1 340 ? -23.410 30.787 55.859 1.00 47.12 340 GLY A CA 1
ATOM 2683 C C . GLY A 1 340 ? -23.081 32.251 55.528 1.00 47.12 340 GLY A C 1
ATOM 2684 O O . GLY A 1 340 ? -21.932 32.661 55.668 1.00 47.12 340 GLY A O 1
ATOM 2685 N N . GLY A 1 341 ? -24.081 33.048 55.133 1.00 47.41 341 GLY A N 1
ATOM 2686 C CA . GLY A 1 341 ? -23.945 34.494 54.916 1.00 47.41 341 GLY A CA 1
ATOM 2687 C C . GLY A 1 341 ? -24.129 35.356 56.173 1.00 47.41 341 GLY A C 1
ATOM 2688 O O . GLY A 1 341 ? -23.749 36.520 56.152 1.00 47.41 341 GLY A O 1
ATOM 2689 N N . ILE A 1 342 ? -24.683 34.811 57.265 1.00 47.81 342 ILE A N 1
ATOM 2690 C CA . ILE A 1 342 ? -24.949 35.563 58.512 1.00 47.81 342 ILE A CA 1
ATOM 2691 C C . ILE A 1 342 ? -23.830 35.368 59.556 1.00 47.81 342 ILE A C 1
ATOM 2693 O O . ILE A 1 342 ? -23.718 36.153 60.488 1.00 47.81 342 ILE A O 1
ATOM 2697 N N . LEU A 1 343 ? -22.946 34.378 59.390 1.00 43.47 343 LEU A N 1
ATOM 2698 C CA . LEU A 1 343 ? -21.800 34.153 60.290 1.00 43.47 343 LEU A CA 1
ATOM 2699 C C . LEU A 1 343 ? -20.512 34.899 59.883 1.00 43.47 343 LEU A C 1
ATOM 2701 O O . LEU A 1 343 ? -19.482 34.704 60.521 1.00 43.47 343 LEU A O 1
ATOM 2705 N N . ASN A 1 344 ? -20.565 35.751 58.854 1.00 47.34 344 ASN A N 1
ATOM 2706 C CA . ASN A 1 344 ? -19.439 36.570 58.376 1.00 47.34 344 ASN A CA 1
ATOM 2707 C C . ASN A 1 344 ? -19.791 38.071 58.257 1.00 47.34 344 ASN A C 1
ATOM 2709 O O . ASN A 1 344 ? -19.238 38.761 57.398 1.00 47.34 344 ASN A O 1
ATOM 2713 N N . ALA A 1 345 ? -20.701 38.580 59.093 1.00 40.59 345 ALA A N 1
ATOM 2714 C CA . ALA A 1 345 ? -20.990 40.013 59.211 1.00 40.59 345 ALA A CA 1
ATOM 2715 C C . ALA A 1 345 ? -20.692 40.524 60.622 1.00 40.59 345 ALA A C 1
ATOM 2717 O O . ALA A 1 345 ? -21.077 39.821 61.586 1.00 40.59 345 ALA A O 1
#

Sequence (345 aa):
MALDKLQFDRTAAAPGTFSTDMLNRIEDWTAFLADKLRGYGYWANITPRNAERPQTSRLPDGYTELEYIQSSGTQYIKTDVLIDSDGKVDMDVEIPTEPTAQLFVFGVSVTGDNERYGVTYLPGDKYWRNVHSTGDGSEANFPTTLKAVGRHRIVKDGNQCTIDGITMSTTQRTFTSSRPVFLFARNQEGSPIHIASARLYSCKMYRKGALVRDFIPCKNASGTVGLYDLVGKKFYTNAGTGAFIAGTEAPPPELLDPALWYQSDIPTRGEIDRIRRNVDALQTGFANLPDWREILYNNTVDFGQANALEWDLQRIYDWMNAMVAAFLTRQANTIFMQAGGILNA

pLDDT: mean 88.31, std 14.09, range [40.59, 98.88]